Protein AF-A0A937QQU3-F1 (afdb_monomer_lite)

Radius of gyration: 32.51 Å; chains: 1; bounding box: 56×51×130 Å

Structure (mmCIF, N/CA/C/O backbone):
data_AF-A0A937QQU3-F1
#
_entry.id   AF-A0A937QQU3-F1
#
loop_
_atom_site.group_PDB
_atom_site.id
_atom_site.type_symbol
_atom_site.label_atom_id
_atom_site.label_alt_id
_atom_site.label_comp_id
_atom_site.label_asym_id
_atom_site.label_entity_id
_atom_site.label_seq_id
_atom_site.pdbx_PDB_ins_code
_atom_site.Cartn_x
_atom_site.Cartn_y
_atom_site.Cartn_z
_atom_site.occupancy
_atom_site.B_iso_or_equiv
_atom_site.auth_seq_id
_atom_site.auth_comp_id
_atom_site.auth_asym_id
_atom_site.auth_atom_id
_atom_site.pdbx_PDB_model_num
ATOM 1 N N . MET A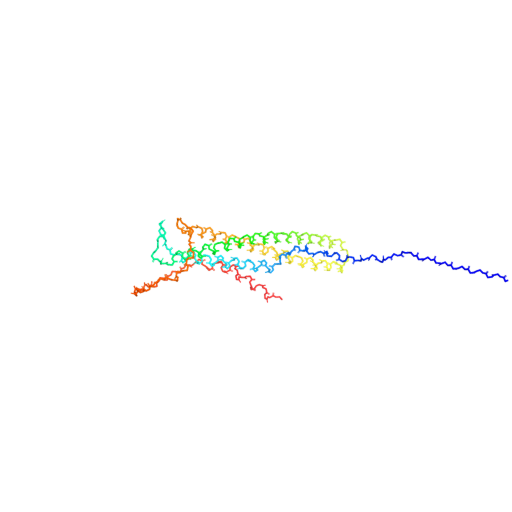 1 1 ? -13.266 41.246 -87.309 1.00 51.50 1 MET A N 1
ATOM 2 C CA . MET A 1 1 ? -14.301 41.728 -86.369 1.00 51.50 1 MET A CA 1
ATOM 3 C C . MET A 1 1 ? -15.298 40.612 -86.096 1.00 51.50 1 MET A C 1
ATOM 5 O O . MET A 1 1 ? -16.183 40.417 -86.915 1.00 51.50 1 MET A O 1
ATOM 9 N N . ARG A 1 2 ? -15.142 39.873 -84.992 1.00 44.81 2 ARG A N 1
ATOM 10 C CA . ARG A 1 2 ? -16.223 39.141 -84.309 1.00 44.81 2 ARG A CA 1
ATOM 11 C C . ARG A 1 2 ? -15.833 39.026 -82.837 1.00 44.81 2 ARG A C 1
ATOM 13 O O . ARG A 1 2 ? -14.850 38.368 -82.516 1.00 44.81 2 ARG A O 1
ATOM 20 N N . ALA A 1 3 ? -16.557 39.758 -82.000 1.00 56.41 3 ALA A N 1
ATOM 21 C CA . ALA A 1 3 ? -16.569 39.595 -80.557 1.00 56.41 3 ALA A CA 1
ATOM 22 C C . ALA A 1 3 ? -17.400 38.354 -80.221 1.00 56.41 3 ALA A C 1
ATOM 24 O O . ALA A 1 3 ? -18.398 38.115 -80.896 1.00 56.41 3 ALA A O 1
ATOM 25 N N . ASN A 1 4 ? -16.996 37.599 -79.204 1.00 57.19 4 ASN A N 1
ATOM 26 C CA . ASN A 1 4 ? -17.883 36.684 -78.498 1.00 57.19 4 ASN A CA 1
ATOM 27 C C . ASN A 1 4 ? -17.541 36.737 -77.010 1.00 57.19 4 ASN A C 1
ATOM 29 O O . ASN A 1 4 ? -16.496 36.254 -76.574 1.00 57.19 4 ASN A O 1
ATOM 33 N N . ASP A 1 5 ? -18.459 37.353 -76.274 1.00 55.03 5 ASP A N 1
ATOM 34 C CA . ASP A 1 5 ? -18.666 37.191 -74.846 1.00 55.03 5 ASP A CA 1
ATOM 35 C C . ASP A 1 5 ? -18.879 35.715 -74.489 1.00 55.03 5 ASP A C 1
ATOM 37 O O . ASP A 1 5 ? -19.728 35.035 -75.065 1.00 55.03 5 ASP A O 1
ATOM 41 N N . CYS A 1 6 ? -18.160 35.241 -73.474 1.00 63.28 6 CYS A N 1
ATOM 42 C CA . CYS A 1 6 ? -18.520 34.038 -72.732 1.00 63.28 6 CYS A CA 1
ATOM 43 C C . CYS A 1 6 ? -18.524 34.367 -71.240 1.00 63.28 6 CYS A C 1
ATOM 45 O O . CYS A 1 6 ? -17.521 34.249 -70.539 1.00 63.28 6 CYS A O 1
ATOM 47 N N . THR A 1 7 ? -19.695 34.763 -70.752 1.00 62.56 7 THR A N 1
ATOM 48 C CA . THR A 1 7 ? -20.056 34.716 -69.340 1.00 62.56 7 THR A CA 1
ATOM 49 C C . THR A 1 7 ? -20.283 33.258 -68.938 1.00 62.56 7 THR A C 1
ATOM 51 O O . THR A 1 7 ? -21.100 32.552 -69.529 1.00 62.56 7 THR A O 1
ATOM 54 N N . ARG A 1 8 ? -19.584 32.783 -67.902 1.00 57.09 8 ARG A N 1
ATOM 55 C CA . ARG A 1 8 ? -19.933 31.529 -67.222 1.00 57.09 8 ARG A CA 1
ATOM 56 C C . ARG A 1 8 ? -20.052 31.772 -65.727 1.00 57.09 8 ARG A C 1
ATOM 58 O O . ARG A 1 8 ? -19.069 31.802 -64.998 1.00 57.09 8 ARG A O 1
ATOM 65 N N . SER A 1 9 ? -21.301 31.935 -65.299 1.00 51.84 9 SER A N 1
ATOM 66 C CA . SER A 1 9 ? -21.718 31.682 -63.925 1.00 51.84 9 SER A CA 1
ATOM 67 C C . SER A 1 9 ? -21.586 30.192 -63.623 1.00 51.84 9 SER A C 1
ATOM 69 O O . SER A 1 9 ? -22.183 29.378 -64.322 1.00 51.84 9 SER A O 1
ATOM 71 N N . SER A 1 10 ? -20.893 29.864 -62.537 1.00 54.12 10 SER A N 1
ATOM 72 C CA . SER A 1 10 ? -21.157 28.659 -61.751 1.00 54.12 10 SER A CA 1
ATOM 73 C C . SER A 1 10 ? -21.101 29.035 -60.275 1.00 54.12 10 SER A C 1
ATOM 75 O O . SER A 1 10 ? -20.042 29.089 -59.660 1.00 54.12 10 SER A O 1
ATOM 77 N N . LYS A 1 11 ? -22.284 29.330 -59.730 1.00 55.56 11 LYS A N 1
ATOM 78 C CA . LYS A 1 11 ? -22.592 29.174 -58.309 1.00 55.56 11 LYS A CA 1
ATOM 79 C C . LYS A 1 11 ? -22.652 27.674 -58.015 1.00 55.56 11 LYS A C 1
ATOM 81 O O . LYS A 1 11 ? -23.385 26.972 -58.707 1.00 55.56 11 LYS A O 1
ATOM 86 N N . GLY A 1 12 ? -21.966 27.208 -56.975 1.00 55.75 12 GLY A N 1
ATOM 87 C CA . GLY A 1 12 ? -22.273 25.912 -56.368 1.00 55.75 12 GLY A CA 1
ATOM 88 C C . GLY A 1 12 ? -21.091 25.203 -55.715 1.00 55.75 12 GLY A C 1
ATOM 89 O O . GLY A 1 12 ? -20.180 24.771 -56.409 1.00 55.75 12 GLY A O 1
ATOM 90 N N . GLY A 1 13 ? -21.203 25.004 -54.398 1.00 49.16 13 GLY A N 1
ATOM 91 C CA . GLY A 1 13 ? -20.448 24.017 -53.616 1.00 49.16 13 GLY A CA 1
ATOM 92 C C . GLY A 1 13 ? -19.181 24.589 -52.987 1.00 49.16 13 GLY A C 1
ATOM 93 O O . GLY A 1 13 ? -18.397 25.237 -53.660 1.00 49.16 13 GLY A O 1
ATOM 94 N N . LEU A 1 14 ? -18.891 24.431 -51.705 1.00 55.69 14 LEU A N 1
ATOM 95 C CA . LEU A 1 14 ? -19.493 23.727 -50.574 1.00 55.69 14 LEU A CA 1
ATOM 96 C C . LEU A 1 14 ? -19.066 24.542 -49.335 1.00 55.69 14 LEU A C 1
ATOM 98 O O . LEU A 1 14 ? -17.975 25.121 -49.367 1.00 55.69 14 LEU A O 1
ATOM 102 N N . PRO A 1 15 ? -19.861 24.621 -48.255 1.00 67.06 15 PRO A N 1
ATOM 103 C CA . PRO A 1 15 ? -19.321 25.114 -46.995 1.00 67.06 15 PRO A CA 1
ATOM 104 C C . PRO A 1 15 ? -18.151 24.207 -46.566 1.00 67.06 15 PRO A C 1
ATOM 106 O O . PRO A 1 15 ? -18.220 22.991 -46.788 1.00 67.06 15 PRO A O 1
ATOM 109 N N . PRO A 1 16 ? -17.068 24.768 -45.999 1.00 64.88 16 PRO A N 1
ATOM 110 C CA . PRO A 1 16 ? -16.006 23.955 -45.422 1.00 64.88 16 PRO A CA 1
ATOM 111 C C . PRO A 1 16 ? -16.623 23.018 -44.374 1.00 64.88 16 PRO A C 1
ATOM 113 O O . PRO A 1 16 ? -17.567 23.431 -43.694 1.00 64.88 16 PRO A O 1
ATOM 116 N N . PRO A 1 17 ? -16.142 21.769 -44.240 1.00 57.47 17 PRO A N 1
ATOM 117 C CA . PRO A 1 17 ? -16.563 20.938 -43.127 1.00 57.47 17 PRO A CA 1
ATOM 118 C C . PRO A 1 17 ? -16.230 21.699 -41.844 1.00 57.47 17 PRO A C 1
ATOM 120 O O . PRO A 1 17 ? -15.067 22.023 -41.596 1.00 57.47 17 PRO A O 1
ATOM 123 N N . GLU A 1 18 ? -17.265 22.018 -41.065 1.00 49.88 18 GLU A N 1
ATOM 124 C CA . GLU A 1 18 ? -17.117 22.322 -39.650 1.00 49.88 18 GLU A CA 1
ATOM 125 C C . GLU A 1 18 ? -16.270 21.196 -39.065 1.00 49.88 18 GLU A C 1
ATOM 127 O O . GLU A 1 18 ? -16.704 20.047 -38.956 1.00 49.88 18 GLU A O 1
ATOM 132 N N . VAL A 1 19 ? -15.021 21.530 -38.754 1.00 54.31 19 VAL A N 1
ATOM 133 C CA . VAL A 1 19 ? -14.191 20.778 -37.827 1.00 54.31 19 VAL A CA 1
ATOM 134 C C . VAL A 1 19 ? -14.917 20.841 -36.496 1.00 54.31 19 VAL A C 1
ATOM 136 O O . VAL A 1 19 ? -14.723 21.737 -35.683 1.00 54.31 19 VAL A O 1
ATOM 139 N N . ASN A 1 20 ? -15.847 19.907 -36.340 1.00 48.62 20 ASN A N 1
ATOM 140 C CA . ASN A 1 20 ? -16.469 19.580 -35.084 1.00 48.62 20 ASN A CA 1
ATOM 141 C C . ASN A 1 20 ? -15.310 19.090 -34.214 1.00 48.62 20 ASN A C 1
ATOM 143 O O . ASN A 1 20 ? -14.838 17.962 -34.381 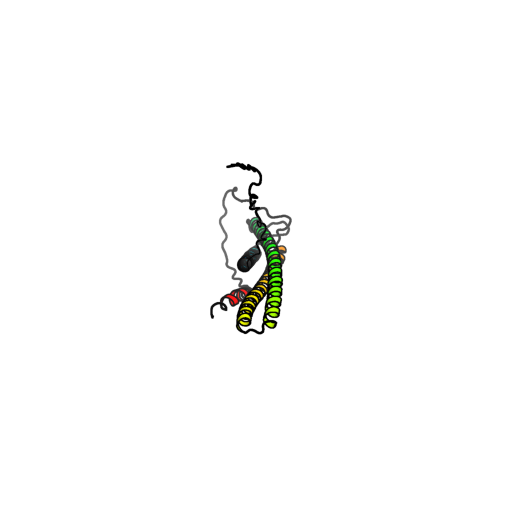1.00 48.62 20 ASN A O 1
ATOM 147 N N . GLU A 1 21 ? -14.786 19.972 -33.360 1.00 47.06 21 GLU A N 1
ATOM 148 C CA . GLU A 1 21 ? -13.906 19.634 -32.244 1.00 47.06 21 GLU A CA 1
ATOM 149 C C . GLU A 1 21 ? -14.718 18.769 -31.274 1.00 47.06 21 GLU A C 1
ATOM 151 O O . GLU A 1 21 ? -15.153 19.176 -30.199 1.00 47.06 21 GLU A O 1
ATOM 156 N N . MET A 1 22 ? -14.976 17.541 -31.715 1.00 42.44 22 MET A N 1
ATOM 157 C CA . MET A 1 22 ? -15.500 16.436 -30.945 1.00 42.44 22 MET A CA 1
ATOM 158 C C . MET A 1 22 ? -14.408 16.088 -29.943 1.00 42.44 22 MET A C 1
ATOM 160 O O . MET A 1 22 ? -13.522 15.285 -30.232 1.00 42.44 22 MET A O 1
ATOM 164 N N . THR A 1 23 ? -14.404 16.832 -28.833 1.00 47.84 23 THR A N 1
ATOM 165 C CA . THR A 1 23 ? -14.346 16.334 -27.449 1.00 47.84 23 THR A CA 1
ATOM 166 C C . THR A 1 23 ? -13.778 14.924 -27.313 1.00 47.84 23 THR A C 1
ATOM 168 O O . THR A 1 23 ? -14.395 14.008 -26.776 1.00 47.84 23 THR A O 1
ATOM 171 N N . SER A 1 24 ? -12.563 14.739 -27.810 1.00 40.12 24 SER A N 1
ATOM 172 C CA . SER A 1 24 ? -11.837 13.494 -27.688 1.00 40.12 24 SER A CA 1
ATOM 173 C C . SER A 1 24 ? -10.989 13.628 -26.440 1.00 40.12 24 SER A C 1
ATOM 175 O O . SER A 1 24 ? -10.055 14.429 -26.409 1.00 40.12 24 SER A O 1
ATOM 177 N N . SER A 1 25 ? -11.286 12.787 -25.450 1.00 39.19 25 SER A N 1
ATOM 178 C CA . SER A 1 25 ? -10.438 12.456 -24.291 1.00 39.19 25 SER A CA 1
ATOM 179 C C . SER A 1 25 ? -10.810 13.088 -22.942 1.00 39.19 25 SER A C 1
ATOM 181 O O . SER A 1 25 ? -9.934 13.518 -22.199 1.00 39.19 25 SER A O 1
ATOM 183 N N . THR A 1 26 ? -12.079 13.037 -22.533 1.00 39.16 26 THR A N 1
ATOM 184 C CA . THR A 1 26 ? -12.440 13.008 -21.093 1.00 39.16 26 THR A CA 1
ATOM 185 C C . THR A 1 26 ? -12.408 11.593 -20.500 1.00 39.16 26 THR A C 1
ATOM 187 O O . THR A 1 26 ? -12.997 11.348 -19.455 1.00 39.16 26 THR A O 1
ATOM 190 N N . ASN A 1 27 ? -11.692 10.659 -21.134 1.00 44.88 27 ASN A N 1
ATOM 191 C CA . ASN A 1 27 ? -11.446 9.319 -20.601 1.00 44.88 27 ASN A CA 1
ATOM 192 C C . ASN A 1 27 ? -9.948 8.973 -20.647 1.00 44.88 27 ASN A C 1
ATOM 194 O O . ASN A 1 27 ? -9.535 7.931 -21.143 1.00 44.88 27 ASN A O 1
ATOM 198 N N . ARG A 1 28 ? -9.104 9.910 -20.194 1.00 41.72 28 ARG A N 1
ATOM 199 C CA . ARG A 1 28 ? -7.823 9.528 -19.598 1.00 41.72 28 ARG A CA 1
ATOM 200 C C . ARG A 1 28 ? -8.181 9.052 -18.203 1.00 41.72 28 ARG A C 1
ATOM 202 O O . ARG A 1 28 ? -8.331 9.879 -17.308 1.00 41.72 28 ARG A O 1
ATOM 209 N N . GLU A 1 29 ? -8.394 7.749 -18.068 1.00 50.38 29 GLU A N 1
ATOM 210 C CA . GLU A 1 29 ? -8.283 7.051 -16.790 1.00 50.38 29 GLU A CA 1
ATOM 211 C C . GLU A 1 29 ? -7.108 7.687 -16.045 1.00 50.38 29 GLU A C 1
ATOM 213 O O . GLU A 1 29 ? -5.982 7.714 -16.554 1.00 50.38 29 GLU A O 1
ATOM 218 N N . GLN A 1 30 ? -7.396 8.367 -14.937 1.00 57.34 30 GLN A N 1
ATOM 219 C CA . GLN A 1 30 ? -6.382 9.069 -14.165 1.00 57.34 30 GLN A CA 1
ATOM 220 C C . GLN A 1 30 ? -5.464 8.002 -13.576 1.00 57.34 30 GLN A C 1
ATOM 222 O O . GLN A 1 30 ? -5.742 7.455 -12.515 1.00 57.34 30 GLN A O 1
ATOM 227 N N . GLN A 1 31 ? -4.408 7.647 -14.308 1.00 70.94 31 GLN A N 1
ATOM 228 C CA . GLN A 1 31 ? -3.384 6.738 -13.818 1.00 70.94 31 GLN A CA 1
ATOM 229 C C . GLN A 1 31 ? -2.797 7.368 -12.560 1.00 70.94 31 GLN A C 1
ATOM 231 O O . GLN A 1 31 ? -2.174 8.430 -12.640 1.00 70.94 31 GLN A O 1
ATOM 236 N N . LEU A 1 32 ? -3.036 6.727 -11.415 1.00 83.19 32 LEU A N 1
ATOM 237 C CA . LEU A 1 32 ? -2.502 7.156 -10.129 1.00 83.19 32 LEU A CA 1
ATOM 238 C C . LEU A 1 32 ? -0.990 7.326 -10.255 1.00 83.19 32 LEU A C 1
ATOM 240 O O . LEU A 1 32 ? -0.261 6.413 -10.657 1.00 83.19 32 LEU A O 1
ATOM 244 N N . THR A 1 33 ? -0.506 8.517 -9.936 1.00 91.12 33 THR A N 1
ATOM 245 C CA . THR A 1 33 ? 0.926 8.784 -9.943 1.00 91.12 33 THR A CA 1
ATOM 246 C C . THR A 1 33 ? 1.586 8.073 -8.766 1.00 91.12 33 THR A C 1
ATOM 248 O O . THR A 1 33 ? 0.989 7.893 -7.705 1.00 91.12 33 THR A O 1
ATOM 251 N N . ILE A 1 34 ? 2.870 7.729 -8.909 1.00 90.50 34 ILE A N 1
ATOM 252 C CA . ILE A 1 34 ? 3.641 7.099 -7.825 1.00 90.50 34 ILE A CA 1
ATOM 253 C C . ILE A 1 34 ? 3.558 7.919 -6.526 1.00 90.50 34 ILE A C 1
ATOM 255 O O . ILE A 1 34 ? 3.417 7.356 -5.446 1.00 90.50 34 ILE A O 1
ATOM 259 N N . LYS A 1 35 ? 3.593 9.254 -6.627 1.00 92.50 35 LYS A N 1
ATOM 260 C CA . LYS A 1 35 ? 3.504 10.148 -5.463 1.00 92.50 35 LYS A CA 1
ATOM 261 C C . LYS A 1 35 ? 2.146 10.071 -4.764 1.00 92.50 35 LYS A C 1
ATOM 263 O O . LYS A 1 35 ? 2.091 10.143 -3.540 1.00 92.50 35 LYS A O 1
ATOM 268 N N . GLU A 1 36 ? 1.062 9.949 -5.526 1.00 94.06 36 GLU A N 1
ATOM 269 C CA . GLU A 1 36 ? -0.282 9.782 -4.966 1.00 94.06 36 GLU A CA 1
ATOM 270 C C . GLU A 1 36 ? -0.403 8.434 -4.259 1.00 94.06 36 GLU A C 1
ATOM 272 O O . GLU A 1 36 ? -0.873 8.399 -3.125 1.00 94.06 36 GLU A O 1
ATOM 277 N N . ILE A 1 37 ? 0.115 7.358 -4.861 1.00 94.62 37 ILE A N 1
ATOM 278 C CA . ILE A 1 37 ? 0.152 6.028 -4.234 1.00 94.62 37 ILE A CA 1
ATOM 279 C C . ILE A 1 37 ? 0.937 6.080 -2.917 1.00 94.62 37 ILE A C 1
ATOM 281 O O . ILE A 1 37 ? 0.441 5.633 -1.887 1.00 94.62 37 ILE A O 1
ATOM 285 N N . GLU A 1 38 ? 2.126 6.689 -2.909 1.00 93.81 38 GLU A N 1
ATOM 286 C CA . GLU A 1 38 ? 2.929 6.860 -1.689 1.00 93.81 38 GLU A CA 1
ATOM 287 C C . GLU A 1 38 ? 2.172 7.652 -0.604 1.00 93.81 38 GLU A C 1
ATOM 289 O O . GLU A 1 38 ? 2.237 7.307 0.578 1.00 93.81 38 GLU A O 1
ATOM 294 N N . SER A 1 39 ? 1.411 8.681 -0.992 1.00 96.00 39 SER A N 1
ATOM 295 C CA . SER A 1 39 ? 0.570 9.445 -0.063 1.00 96.00 39 SER A CA 1
ATOM 296 C C . SER A 1 39 ? -0.597 8.620 0.487 1.00 96.00 39 SER A C 1
ATOM 298 O O . SER A 1 39 ? -0.927 8.755 1.667 1.00 96.00 39 SER A O 1
ATOM 300 N N . ILE A 1 40 ? -1.228 7.783 -0.341 1.00 95.44 40 ILE A N 1
ATOM 301 C CA . ILE A 1 40 ? -2.318 6.889 0.075 1.00 95.44 40 ILE A CA 1
ATOM 302 C C . ILE A 1 40 ? -1.785 5.850 1.063 1.00 95.44 40 ILE A C 1
ATOM 304 O O . ILE A 1 40 ? -2.374 5.672 2.127 1.00 95.44 40 ILE A O 1
ATOM 308 N N . VAL A 1 41 ? -0.633 5.240 0.767 1.00 96.31 41 VAL A N 1
ATOM 309 C CA . VAL A 1 41 ? 0.052 4.296 1.664 1.00 96.31 41 VAL A CA 1
ATOM 310 C C . VAL A 1 41 ? 0.332 4.933 3.021 1.00 96.31 41 VAL A C 1
ATOM 312 O O . VAL A 1 41 ? -0.049 4.376 4.049 1.00 96.31 41 VAL A O 1
ATOM 315 N N . ALA A 1 42 ? 0.935 6.124 3.043 1.00 95.62 42 ALA A N 1
ATOM 316 C CA . ALA A 1 42 ? 1.224 6.827 4.292 1.00 95.62 42 ALA A CA 1
ATOM 317 C C . ALA A 1 42 ? -0.054 7.137 5.095 1.00 95.62 42 ALA A C 1
ATOM 319 O O . ALA A 1 42 ? -0.083 6.953 6.313 1.00 95.62 42 ALA A O 1
ATOM 320 N N . GLY A 1 43 ? -1.124 7.563 4.416 1.00 96.31 43 GLY A N 1
ATOM 321 C CA . GLY A 1 43 ? -2.422 7.812 5.042 1.00 96.31 43 GLY A CA 1
ATOM 322 C C . GLY A 1 43 ? -3.053 6.547 5.628 1.00 96.31 43 GLY A C 1
ATOM 323 O O . GLY A 1 43 ? -3.529 6.572 6.760 1.00 96.31 43 GLY A O 1
ATOM 324 N N . ALA A 1 44 ? -3.014 5.433 4.896 1.00 96.75 44 ALA A N 1
ATOM 325 C CA . ALA A 1 44 ? -3.547 4.150 5.345 1.00 96.75 44 ALA A CA 1
ATOM 326 C C . ALA A 1 44 ? -2.797 3.608 6.571 1.00 96.75 44 ALA A C 1
ATOM 328 O O . ALA A 1 44 ? -3.431 3.174 7.533 1.00 96.75 44 ALA A O 1
ATOM 329 N N . VAL A 1 45 ? -1.462 3.691 6.572 1.00 96.62 45 VAL A N 1
ATOM 330 C CA . VAL A 1 45 ? -0.629 3.291 7.718 1.00 96.62 45 VAL A CA 1
ATOM 331 C C . VAL A 1 45 ? -0.925 4.166 8.937 1.00 96.62 45 VAL A C 1
ATOM 333 O O . VAL A 1 45 ? -1.106 3.637 10.032 1.00 96.62 45 VAL A O 1
ATOM 336 N N . SER A 1 46 ? -1.043 5.485 8.756 1.00 97.31 46 SER A N 1
ATOM 337 C CA . SER A 1 46 ? -1.405 6.405 9.842 1.00 97.31 46 SER A CA 1
ATOM 338 C C . SER A 1 46 ? -2.788 6.095 10.424 1.00 97.31 46 SER A C 1
ATOM 340 O O . SER A 1 46 ? -2.945 6.054 11.643 1.00 97.31 46 SER A O 1
ATOM 342 N N . ASP A 1 47 ? -3.789 5.858 9.571 1.00 97.00 47 ASP A N 1
ATOM 343 C CA . ASP A 1 47 ? -5.151 5.517 9.999 1.00 97.00 47 ASP A CA 1
ATOM 344 C C . ASP A 1 47 ? -5.172 4.170 10.759 1.00 97.00 47 ASP A C 1
ATOM 346 O O . ASP A 1 47 ? -5.874 4.027 11.763 1.00 97.00 47 ASP A O 1
ATOM 350 N N . ALA A 1 48 ? -4.378 3.185 10.324 1.00 96.31 48 ALA A N 1
ATOM 351 C CA . ALA A 1 48 ? -4.243 1.901 11.011 1.00 96.31 48 ALA A CA 1
ATOM 352 C C . ALA A 1 48 ? -3.534 2.034 12.370 1.00 96.31 48 ALA A C 1
ATOM 354 O O . ALA A 1 48 ? -3.986 1.448 13.352 1.00 96.31 48 ALA A O 1
ATOM 355 N N . GLN A 1 49 ? -2.486 2.852 12.475 1.00 96.56 49 GLN A N 1
ATOM 356 C CA . GLN A 1 49 ? -1.842 3.145 13.760 1.00 96.56 49 GLN A CA 1
ATOM 357 C C . GLN A 1 49 ? -2.815 3.813 14.743 1.00 96.56 49 GLN A C 1
ATOM 359 O O . GLN A 1 49 ? -2.855 3.437 15.915 1.00 96.56 49 GLN A O 1
ATOM 364 N N . GLU A 1 50 ? -3.651 4.748 14.276 1.00 96.25 50 GLU A N 1
ATOM 365 C CA . GLU A 1 50 ? -4.701 5.356 15.104 1.00 96.25 50 GLU A CA 1
ATOM 366 C C . GLU A 1 50 ? -5.708 4.300 15.596 1.00 96.25 50 GLU A C 1
ATOM 368 O O . GLU A 1 50 ? -6.062 4.267 16.779 1.00 96.25 50 GLU A O 1
ATOM 373 N N . LEU A 1 51 ? -6.130 3.378 14.722 1.00 96.19 51 LEU A N 1
ATOM 374 C CA . LEU A 1 51 ? -7.008 2.270 15.104 1.00 96.19 51 LEU A CA 1
ATOM 375 C C . LEU A 1 51 ? -6.349 1.347 16.139 1.00 96.19 51 LEU A C 1
ATOM 377 O O . LEU A 1 51 ? -6.993 0.970 17.122 1.00 96.19 51 LEU A O 1
ATOM 381 N N . GLN A 1 52 ? -5.075 1.009 15.965 1.00 95.25 52 GLN A N 1
ATOM 382 C CA . GLN A 1 52 ? -4.329 0.173 16.903 1.00 95.25 52 GLN A CA 1
ATOM 383 C C . GLN A 1 52 ? -4.220 0.836 18.285 1.00 95.25 52 GLN A C 1
ATOM 385 O O . GLN A 1 52 ? -4.529 0.209 19.300 1.00 95.25 52 GLN A O 1
ATOM 390 N N . GLN A 1 53 ? -3.880 2.127 18.330 1.00 94.94 53 GLN A N 1
ATOM 391 C CA . GLN A 1 53 ? -3.825 2.905 19.571 1.00 94.94 53 GLN A CA 1
ATOM 392 C C . GLN A 1 53 ? -5.196 2.997 20.245 1.00 94.94 53 GLN A C 1
ATOM 394 O O . GLN A 1 53 ? -5.311 2.767 21.450 1.00 94.94 53 GLN A O 1
ATOM 399 N N . SER A 1 54 ? -6.254 3.271 19.472 1.00 93.50 54 SER A N 1
ATOM 400 C CA . SER A 1 54 ? -7.621 3.312 20.005 1.00 93.50 54 SER A CA 1
ATOM 401 C C . SER A 1 54 ? -8.056 1.954 20.561 1.00 93.50 54 SER A C 1
ATOM 403 O O . SER A 1 54 ? -8.686 1.893 21.608 1.00 93.50 54 SER A O 1
ATOM 405 N N . SER A 1 55 ? -7.637 0.852 19.932 1.00 92.12 55 SER A N 1
ATOM 406 C CA . SER A 1 55 ? -7.891 -0.508 20.416 1.00 92.12 55 SER A CA 1
ATOM 407 C C . SER A 1 55 ? -7.213 -0.777 21.762 1.00 92.12 55 SER A C 1
ATOM 409 O O . SER A 1 55 ? -7.723 -1.563 22.563 1.00 92.12 55 SER A O 1
ATOM 411 N N . GLY A 1 56 ? -6.047 -0.177 22.011 1.00 90.81 56 GLY A N 1
ATOM 412 C CA . GLY A 1 56 ? -5.311 -0.287 23.273 1.00 90.81 56 GLY A CA 1
ATOM 413 C C . GLY A 1 56 ? -5.940 0.493 24.429 1.00 90.81 56 GLY A C 1
ATOM 414 O O . GLY A 1 56 ? -5.745 0.116 25.579 1.00 90.81 56 GLY A O 1
ATOM 415 N N . SER A 1 57 ? -6.717 1.540 24.136 1.00 90.75 57 SER A N 1
ATOM 416 C CA . SER A 1 57 ? -7.351 2.408 25.138 1.00 90.75 57 SER A CA 1
ATOM 417 C C . SER A 1 57 ? -8.820 2.077 25.426 1.00 90.75 57 SER A C 1
ATOM 419 O O . SER A 1 57 ? -9.448 2.749 26.246 1.00 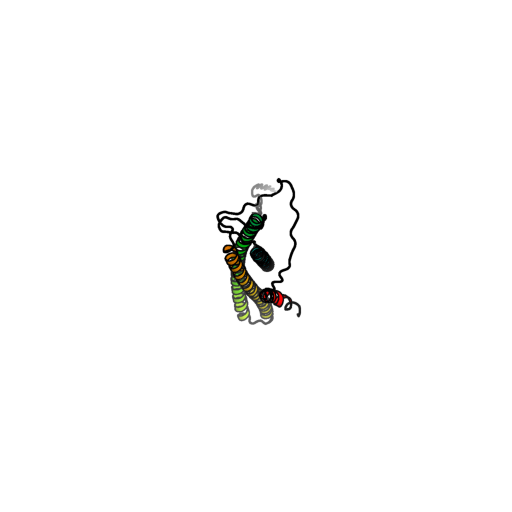90.75 57 SER A O 1
ATOM 421 N N . LEU A 1 58 ? -9.379 1.045 24.782 1.00 91.88 58 LEU A N 1
ATOM 422 C CA . LEU A 1 58 ? -10.748 0.606 25.042 1.00 91.88 58 LEU A CA 1
ATOM 423 C C . LEU A 1 58 ? -10.887 0.041 26.467 1.00 91.88 58 LEU A C 1
ATOM 425 O O . LEU A 1 58 ? -10.111 -0.838 26.850 1.00 91.88 58 LEU A O 1
ATOM 429 N N . PRO A 1 59 ? -11.889 0.491 27.246 1.00 90.50 59 PRO A N 1
ATOM 430 C CA . PRO A 1 59 ? -12.172 -0.086 28.552 1.00 90.50 59 PRO A CA 1
ATOM 431 C C . PRO A 1 59 ? -12.727 -1.508 28.410 1.00 90.50 59 PRO A C 1
ATOM 433 O O . PRO A 1 59 ? -13.356 -1.859 27.405 1.00 90.50 59 PRO A O 1
ATOM 436 N N . ASN A 1 60 ? -12.527 -2.318 29.449 1.00 89.31 60 ASN A N 1
ATOM 437 C CA . ASN A 1 60 ? -13.143 -3.637 29.537 1.00 89.31 60 ASN A CA 1
ATOM 438 C C . ASN A 1 60 ? -14.658 -3.490 29.711 1.00 89.31 60 ASN A C 1
ATOM 440 O O . ASN A 1 60 ? -15.120 -2.711 30.544 1.00 89.31 60 ASN A O 1
ATOM 444 N N . VAL A 1 61 ? -15.413 -4.254 28.928 1.00 89.00 61 VAL A N 1
ATOM 445 C CA . VAL A 1 61 ? -16.877 -4.300 28.965 1.00 89.00 61 VAL A CA 1
ATOM 446 C C . VAL A 1 61 ? -17.286 -5.751 29.197 1.00 89.00 61 VAL A C 1
ATOM 448 O O . VAL A 1 61 ? -16.719 -6.657 28.582 1.00 89.00 61 VAL A O 1
ATOM 451 N N . ASP A 1 62 ? -18.230 -5.980 30.105 1.00 87.31 62 ASP A N 1
ATOM 452 C CA . ASP A 1 62 ? -18.777 -7.315 30.356 1.00 87.31 62 ASP A CA 1
ATOM 453 C C . ASP A 1 62 ? -19.683 -7.788 29.202 1.00 87.31 62 ASP A C 1
ATOM 455 O O . ASP A 1 62 ? -20.001 -7.032 28.288 1.00 87.31 62 ASP A O 1
ATOM 459 N N . GLN A 1 63 ? -20.136 -9.045 29.228 1.00 84.94 63 GLN A N 1
ATOM 460 C CA . GLN A 1 63 ? -21.013 -9.586 28.174 1.00 84.94 63 GLN A CA 1
ATOM 461 C C . GLN A 1 63 ? -22.377 -8.879 28.076 1.00 84.94 63 GLN A C 1
ATOM 463 O O . GLN A 1 63 ? -23.056 -9.000 27.056 1.00 84.94 63 GLN A O 1
ATOM 468 N N . GLU A 1 64 ? -22.775 -8.147 29.114 1.00 81.56 64 GLU A N 1
ATOM 469 C CA . GLU A 1 64 ? -24.033 -7.404 29.184 1.00 81.56 64 GLU A CA 1
ATOM 470 C C . GLU A 1 64 ? -23.897 -5.979 28.615 1.00 81.56 64 GLU A C 1
ATOM 472 O O . GLU A 1 64 ? -24.901 -5.301 28.378 1.00 81.56 64 GLU A O 1
ATOM 477 N N . GLY A 1 65 ? -22.671 -5.539 28.316 1.00 81.19 65 GLY A N 1
ATOM 478 C CA . GLY A 1 65 ? -22.389 -4.200 27.809 1.00 81.19 65 GLY A CA 1
ATOM 479 C C . GLY A 1 65 ? -22.167 -3.161 28.911 1.00 81.19 65 GLY A C 1
ATOM 480 O O . GLY A 1 65 ? -22.170 -1.965 28.615 1.00 81.19 65 GLY A O 1
ATOM 481 N N . ASN A 1 66 ? -21.995 -3.577 30.165 1.00 83.50 66 ASN A N 1
ATOM 482 C CA . ASN A 1 66 ? -21.681 -2.691 31.276 1.00 83.50 66 ASN A CA 1
ATOM 483 C C . ASN A 1 66 ? -20.166 -2.502 31.399 1.00 83.50 66 ASN A C 1
ATOM 485 O O . ASN A 1 66 ? -19.361 -3.416 31.210 1.00 83.50 66 ASN A O 1
ATOM 489 N N . SER A 1 67 ? -19.778 -1.281 31.741 1.00 86.44 67 SER A N 1
ATOM 490 C CA . SER A 1 67 ? -18.399 -0.903 32.024 1.00 86.44 67 SER A CA 1
ATOM 491 C C . SER A 1 67 ? -18.401 0.135 33.139 1.00 86.44 67 SER A C 1
ATOM 493 O O . SER A 1 67 ? -19.298 0.976 33.205 1.00 86.44 67 SER A O 1
ATOM 495 N N . GLU A 1 68 ? -17.373 0.111 33.985 1.00 86.88 68 GLU A N 1
ATOM 496 C CA . GLU A 1 68 ? -17.153 1.130 35.022 1.00 86.88 68 GLU A CA 1
ATOM 497 C C . GLU A 1 68 ? -16.914 2.521 34.415 1.00 86.88 68 GLU A C 1
ATOM 499 O O . GLU A 1 68 ? -17.199 3.547 35.030 1.00 86.88 68 GLU A O 1
ATOM 504 N N . CYS A 1 69 ? -16.417 2.565 33.176 1.00 86.94 69 CYS A N 1
ATOM 505 C CA . CYS A 1 69 ? -16.254 3.797 32.425 1.00 86.94 69 CYS A CA 1
ATOM 506 C C . CYS A 1 69 ? -17.597 4.240 31.807 1.00 86.94 69 CYS A C 1
ATOM 508 O O . CYS A 1 69 ? -18.122 3.523 30.945 1.00 86.94 69 CYS A O 1
ATOM 510 N N . PRO A 1 70 ? -18.114 5.442 32.141 1.00 85.38 70 PRO A N 1
ATOM 511 C CA . PRO A 1 70 ? -19.376 5.956 31.597 1.00 85.38 70 PRO A CA 1
ATOM 512 C C . PRO A 1 70 ? -19.298 6.291 30.099 1.00 85.38 70 PRO A C 1
ATOM 514 O O . PRO A 1 70 ? -20.325 6.377 29.432 1.00 85.38 70 PRO A O 1
ATOM 517 N N . PHE A 1 71 ? -18.086 6.451 29.559 1.00 88.75 71 PHE A N 1
ATOM 518 C CA . PHE A 1 71 ? -17.839 6.791 28.154 1.00 88.75 71 PHE A CA 1
ATOM 519 C C . PHE A 1 71 ? -17.514 5.573 27.280 1.00 88.75 71 PHE A C 1
ATOM 521 O O . PHE A 1 71 ? -17.186 5.739 26.106 1.00 88.75 71 PHE A O 1
ATOM 528 N N . ALA A 1 72 ? -17.592 4.349 27.816 1.00 89.62 72 ALA A N 1
ATOM 529 C CA . ALA A 1 72 ? -17.211 3.144 27.080 1.00 89.62 72 ALA A CA 1
ATOM 530 C C . ALA A 1 72 ? -17.956 3.018 25.745 1.00 89.62 72 ALA A C 1
ATOM 532 O O . ALA A 1 72 ? -17.322 2.858 24.708 1.00 89.62 72 ALA A O 1
ATOM 533 N N . GLU A 1 73 ? -19.281 3.179 25.734 1.00 88.12 73 GLU A N 1
ATOM 534 C CA . GLU A 1 73 ? -20.067 3.057 24.498 1.00 88.12 73 GLU A CA 1
ATOM 535 C C . GLU A 1 73 ? -19.612 4.056 23.412 1.00 88.12 73 GLU A C 1
ATOM 537 O O . GLU A 1 73 ? -19.495 3.679 22.248 1.00 88.12 73 GLU A O 1
ATOM 542 N N . GLN A 1 74 ? -19.258 5.292 23.784 1.00 89.25 74 GLN A N 1
ATOM 543 C CA . GLN A 1 74 ? -18.734 6.298 22.847 1.00 89.25 74 GLN A CA 1
ATOM 544 C C . GLN A 1 74 ? -17.347 5.923 22.306 1.00 89.25 74 GLN A C 1
ATOM 546 O O . GLN A 1 74 ? -17.088 6.064 21.111 1.00 89.25 74 GLN A O 1
ATOM 551 N N . LEU A 1 75 ? -16.456 5.402 23.155 1.00 91.50 75 LEU A N 1
ATOM 552 C CA . LEU A 1 75 ? -15.127 4.955 22.726 1.00 91.50 75 LEU A CA 1
ATOM 553 C C . LEU A 1 75 ? -15.215 3.783 21.741 1.00 91.50 75 LEU A C 1
ATOM 555 O O . LEU A 1 75 ? -14.535 3.795 20.715 1.00 91.50 75 LEU A O 1
ATOM 559 N N . TYR A 1 76 ? -16.097 2.814 22.003 1.00 92.56 76 TYR A N 1
ATOM 560 C CA . TYR A 1 76 ? -16.350 1.708 21.077 1.00 92.56 76 TYR A CA 1
ATOM 561 C C . TYR A 1 76 ? -17.039 2.175 19.782 1.00 92.56 76 TYR A C 1
ATOM 563 O O . TYR A 1 76 ? -16.751 1.631 18.718 1.00 92.56 76 TYR A O 1
ATOM 571 N N . ALA A 1 77 ? -17.909 3.193 19.832 1.00 91.31 77 ALA A N 1
ATOM 572 C CA . ALA A 1 77 ? -18.496 3.789 18.627 1.00 91.31 77 ALA A CA 1
ATOM 573 C C . ALA A 1 77 ? -17.413 4.411 17.732 1.00 91.31 77 ALA A C 1
ATOM 575 O O . ALA A 1 77 ? -17.320 4.075 16.550 1.00 91.31 77 ALA A O 1
ATOM 576 N N . LYS A 1 78 ? -16.539 5.243 18.312 1.00 92.50 78 LYS A N 1
ATOM 577 C CA . LYS A 1 78 ? -15.413 5.862 17.599 1.00 92.50 78 LYS A CA 1
ATOM 578 C C . LYS A 1 78 ? -14.446 4.814 17.038 1.00 92.50 78 LYS A C 1
ATOM 580 O O . LYS A 1 78 ? -13.982 4.945 15.907 1.00 92.50 78 LYS A O 1
ATOM 585 N N . HIS A 1 79 ? -14.155 3.764 17.805 1.00 93.31 79 HIS A N 1
ATOM 586 C CA . HIS A 1 79 ? -13.325 2.643 17.354 1.00 93.31 79 HIS A CA 1
ATOM 587 C C . HIS A 1 79 ? -13.926 1.940 16.131 1.00 93.31 79 HIS A C 1
ATOM 589 O O . HIS A 1 79 ? -13.226 1.695 15.150 1.00 93.31 79 HIS A O 1
ATOM 595 N N . GLU A 1 80 ? -15.236 1.695 16.134 1.00 93.62 80 GLU A N 1
ATOM 596 C CA . GLU A 1 80 ? -15.931 1.082 15.003 1.00 93.62 80 GLU A CA 1
ATOM 597 C C . GLU A 1 80 ? -15.933 1.987 13.756 1.00 93.62 80 GLU A C 1
ATOM 599 O O . GLU A 1 80 ? -15.806 1.495 12.631 1.00 93.62 80 GLU A O 1
ATOM 604 N N . GLU A 1 81 ? -16.034 3.307 13.925 1.00 93.94 81 GLU A N 1
ATOM 605 C CA . GLU A 1 81 ? -15.888 4.271 12.827 1.00 93.94 81 GLU A CA 1
ATOM 606 C C . GLU A 1 81 ? -14.474 4.280 12.241 1.00 93.94 81 GLU A C 1
ATOM 608 O O . GLU A 1 81 ? -14.318 4.214 11.016 1.00 93.94 81 GLU A O 1
ATOM 613 N N . LEU A 1 82 ? -13.446 4.299 13.097 1.00 94.62 82 LEU A N 1
ATOM 614 C CA . LEU A 1 82 ? -12.050 4.176 12.674 1.00 94.62 82 LEU A CA 1
ATOM 615 C C . LEU A 1 82 ? -11.823 2.857 11.938 1.00 94.62 82 LEU A C 1
ATOM 617 O O . LEU A 1 82 ? -11.223 2.850 10.867 1.00 94.62 82 LEU A O 1
ATOM 621 N N . ARG A 1 83 ? -12.390 1.753 12.427 1.00 95.06 83 ARG A N 1
ATOM 622 C CA . ARG A 1 83 ? -12.311 0.454 11.758 1.00 95.06 83 ARG A CA 1
ATOM 623 C C . ARG A 1 83 ? -12.908 0.487 10.354 1.00 95.06 83 ARG A C 1
ATOM 625 O O . ARG A 1 83 ? -12.277 0.014 9.414 1.00 95.06 83 ARG A O 1
ATOM 632 N N . LYS A 1 84 ? -14.082 1.102 10.176 1.00 95.19 84 LYS A N 1
ATOM 633 C CA . LYS A 1 84 ? -14.689 1.298 8.845 1.00 95.19 84 LYS A CA 1
ATOM 634 C C . LYS A 1 84 ? -13.839 2.198 7.949 1.00 95.19 84 LYS A C 1
ATOM 636 O O . LYS A 1 84 ? -13.757 1.964 6.745 1.00 95.19 84 LYS A O 1
ATOM 641 N N . LYS A 1 85 ? -13.216 3.241 8.507 1.00 96.25 85 LYS A N 1
ATOM 642 C CA . LYS A 1 85 ? -12.287 4.115 7.776 1.00 96.25 85 LYS A CA 1
ATOM 643 C C . LYS A 1 85 ? -11.078 3.321 7.277 1.00 96.25 85 LYS A 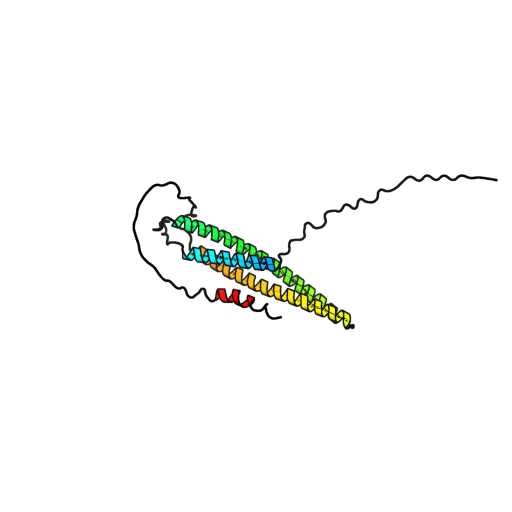C 1
ATOM 645 O O . LYS A 1 85 ? -10.809 3.354 6.082 1.00 96.25 85 LYS A O 1
ATOM 650 N N . VAL A 1 86 ? -10.430 2.554 8.150 1.00 96.06 86 VAL A N 1
ATOM 651 C CA . VAL A 1 86 ? -9.279 1.704 7.811 1.00 96.06 86 VAL A CA 1
ATOM 652 C C . VAL A 1 86 ? -9.663 0.615 6.805 1.00 96.06 86 VAL A C 1
ATOM 654 O O . VAL A 1 86 ? -8.918 0.357 5.868 1.00 96.06 86 VAL A O 1
ATOM 657 N N . GLN A 1 87 ? -10.864 0.043 6.907 1.00 96.62 87 GLN A N 1
ATOM 658 C CA . GLN A 1 87 ? -11.349 -0.926 5.922 1.00 96.62 87 GLN A CA 1
ATOM 659 C C . GLN A 1 87 ? -11.521 -0.315 4.520 1.00 96.62 87 GLN A C 1
ATOM 661 O O . GLN A 1 87 ? -11.229 -0.976 3.527 1.00 96.62 87 GLN A O 1
ATOM 666 N N . ARG A 1 88 ? -11.945 0.953 4.420 1.00 96.88 88 ARG A N 1
ATOM 667 C CA . ARG A 1 88 ? -11.952 1.678 3.136 1.00 96.88 88 ARG A CA 1
ATOM 668 C C . ARG A 1 88 ? -10.535 1.915 2.615 1.00 96.88 88 ARG A C 1
ATOM 670 O O . ARG A 1 88 ? -10.291 1.682 1.439 1.00 96.88 88 ARG A O 1
ATOM 677 N N . ARG A 1 89 ? -9.598 2.292 3.493 1.00 95.88 89 ARG A N 1
ATOM 678 C CA . ARG A 1 89 ? -8.177 2.435 3.131 1.00 95.88 89 ARG A CA 1
ATOM 679 C C . ARG A 1 89 ? -7.579 1.138 2.596 1.00 95.88 89 ARG A C 1
ATOM 681 O O . ARG A 1 89 ? -6.825 1.184 1.636 1.00 95.88 89 ARG A O 1
ATOM 688 N N . LEU A 1 90 ? -7.938 -0.011 3.167 1.00 97.00 90 LEU A N 1
ATOM 689 C CA . LEU A 1 90 ? -7.487 -1.309 2.664 1.00 97.00 90 LEU A CA 1
ATOM 690 C C . LEU A 1 90 ? -7.954 -1.554 1.220 1.00 97.00 90 LEU A C 1
ATOM 692 O O . LEU A 1 90 ? -7.168 -2.004 0.391 1.00 97.00 90 LEU A O 1
ATOM 696 N N . ALA A 1 91 ? -9.205 -1.214 0.898 1.00 96.75 91 ALA A N 1
ATOM 697 C CA . ALA A 1 91 ? -9.704 -1.302 -0.474 1.00 96.75 91 ALA A CA 1
ATOM 698 C C . ALA A 1 91 ? -8.936 -0.361 -1.423 1.00 96.75 91 ALA A C 1
ATOM 700 O O . ALA A 1 91 ? -8.491 -0.801 -2.480 1.00 96.75 91 ALA A O 1
ATOM 701 N N . GLU A 1 92 ? -8.692 0.888 -1.009 1.00 95.56 92 GLU A N 1
ATOM 702 C CA . GLU A 1 92 ? -7.877 1.851 -1.770 1.00 95.56 92 GLU A CA 1
ATOM 703 C C . GLU A 1 92 ? -6.444 1.335 -2.015 1.00 95.56 92 GLU A C 1
ATOM 705 O O . GLU A 1 92 ? -5.892 1.527 -3.098 1.00 95.56 92 GLU A O 1
ATOM 710 N N . LEU A 1 93 ? -5.833 0.643 -1.045 1.00 96.06 93 LEU A N 1
ATOM 711 C CA . LEU A 1 93 ? -4.510 0.032 -1.217 1.00 96.06 93 LEU A CA 1
ATOM 712 C C . LEU A 1 93 ? -4.515 -1.086 -2.268 1.00 96.06 93 LEU A C 1
ATOM 714 O O . LEU A 1 93 ? -3.565 -1.190 -3.042 1.00 96.06 93 LEU A O 1
ATOM 718 N N . HIS A 1 94 ? -5.572 -1.898 -2.335 1.00 97.12 94 HIS A N 1
ATOM 719 C CA . HIS A 1 94 ? -5.706 -2.913 -3.383 1.00 97.12 94 HIS A CA 1
ATOM 720 C C . HIS A 1 94 ? -5.873 -2.294 -4.777 1.00 97.12 94 HIS A C 1
ATOM 722 O O . HIS A 1 94 ? -5.289 -2.797 -5.737 1.00 97.12 94 HIS A O 1
ATOM 728 N N . GLU A 1 95 ? -6.606 -1.185 -4.894 1.00 95.44 95 GLU A N 1
ATOM 729 C CA . GLU A 1 95 ? -6.696 -0.420 -6.146 1.00 95.44 95 GLU A CA 1
ATOM 730 C C . GLU A 1 95 ? -5.329 0.156 -6.547 1.00 95.44 95 GLU A C 1
ATOM 732 O O . GLU A 1 95 ? -4.922 0.054 -7.706 1.00 95.44 95 GLU A O 1
ATOM 737 N N . CYS A 1 96 ? -4.568 0.683 -5.581 1.00 94.38 96 CYS A N 1
ATOM 738 C CA . CYS A 1 96 ? -3.198 1.142 -5.812 1.00 94.38 96 CYS A CA 1
ATOM 739 C C . CYS A 1 96 ? -2.271 0.007 -6.271 1.00 94.38 96 CYS A C 1
ATOM 741 O O . CYS A 1 96 ? -1.417 0.230 -7.131 1.00 94.38 96 CYS A O 1
ATOM 743 N N . LEU A 1 97 ? -2.429 -1.199 -5.714 1.00 95.25 97 LEU A N 1
ATOM 744 C CA . LEU A 1 97 ? -1.643 -2.372 -6.097 1.00 95.25 97 LEU A CA 1
ATOM 745 C C . LEU A 1 97 ? -1.920 -2.781 -7.553 1.00 95.25 97 LEU A C 1
ATOM 747 O O . LEU A 1 97 ? -0.992 -3.014 -8.321 1.00 95.25 97 LEU A O 1
ATOM 751 N N . ALA A 1 98 ? -3.189 -2.787 -7.964 1.00 95.06 98 ALA A N 1
ATOM 752 C CA . ALA A 1 98 ? -3.540 -3.040 -9.359 1.00 95.06 98 ALA A CA 1
ATOM 753 C C . ALA A 1 98 ? -2.931 -1.977 -10.294 1.00 95.06 98 ALA A C 1
ATOM 755 O O . ALA A 1 98 ? -2.305 -2.313 -11.299 1.00 95.06 98 ALA A O 1
ATOM 756 N N . ALA A 1 99 ? -3.030 -0.696 -9.921 1.00 93.50 99 ALA A N 1
ATOM 757 C CA . ALA A 1 99 ? -2.480 0.400 -10.714 1.00 93.50 99 ALA A CA 1
ATOM 758 C C . ALA A 1 99 ? -0.945 0.331 -10.854 1.00 93.50 99 ALA A C 1
ATOM 760 O O . ALA A 1 99 ? -0.406 0.637 -11.922 1.00 93.50 99 ALA A O 1
ATOM 761 N N . ILE A 1 100 ? -0.219 -0.073 -9.802 1.00 95.19 100 ILE A N 1
ATOM 762 C CA . ILE A 1 100 ? 1.245 -0.198 -9.874 1.00 95.19 100 ILE A CA 1
ATOM 763 C C . ILE A 1 100 ? 1.674 -1.416 -10.702 1.00 95.19 100 ILE A C 1
ATOM 765 O O . ILE A 1 100 ? 2.638 -1.311 -11.460 1.00 95.19 100 ILE A O 1
ATOM 769 N N . ASP A 1 101 ? 0.944 -2.533 -10.634 1.00 95.19 101 ASP A N 1
ATOM 770 C CA . ASP A 1 101 ? 1.212 -3.728 -11.447 1.00 95.19 101 ASP A CA 1
ATOM 771 C C . ASP A 1 101 ? 1.029 -3.451 -12.952 1.00 95.19 101 ASP A C 1
ATOM 773 O O . ASP A 1 101 ? 1.831 -3.897 -13.785 1.00 95.19 101 ASP A O 1
ATOM 777 N N . GLU A 1 102 ? 0.032 -2.641 -13.320 1.00 93.88 102 GLU A N 1
ATOM 778 C CA . GLU A 1 102 ? -0.141 -2.160 -14.695 1.00 93.88 102 GLU A CA 1
ATOM 779 C C . GLU A 1 102 ? 1.046 -1.300 -15.156 1.00 93.88 102 GLU A C 1
ATOM 781 O O . GLU A 1 102 ? 1.566 -1.492 -16.261 1.00 93.88 102 GLU A O 1
ATOM 786 N N . GLN A 1 103 ? 1.528 -0.385 -14.306 1.00 92.56 103 GLN A N 1
ATOM 787 C CA . GLN A 1 103 ? 2.703 0.438 -14.613 1.00 92.56 103 GLN A CA 1
ATOM 788 C C . GLN A 1 103 ? 3.973 -0.404 -14.763 1.00 92.56 103 GLN A C 1
ATOM 790 O O . GLN A 1 103 ? 4.741 -0.186 -15.700 1.00 92.56 103 GLN A O 1
ATOM 795 N N . ILE A 1 104 ? 4.182 -1.394 -13.892 1.00 94.44 104 ILE A N 1
ATOM 796 C CA . ILE A 1 104 ? 5.306 -2.339 -13.973 1.00 94.44 104 ILE A CA 1
ATOM 797 C C . ILE A 1 104 ? 5.267 -3.087 -15.303 1.00 94.44 104 ILE A C 1
ATOM 799 O O . ILE A 1 104 ? 6.280 -3.155 -16.001 1.00 94.44 104 ILE A O 1
ATOM 803 N N . THR A 1 105 ? 4.097 -3.595 -15.689 1.00 95.00 105 THR A N 1
ATOM 804 C CA . THR A 1 105 ? 3.916 -4.313 -16.956 1.00 95.00 105 THR A CA 1
ATOM 805 C C . THR A 1 105 ? 4.234 -3.414 -18.150 1.00 95.00 105 THR A C 1
ATOM 807 O O . THR A 1 105 ? 4.975 -3.814 -19.051 1.00 95.00 105 THR A O 1
ATOM 810 N N . LYS A 1 106 ? 3.731 -2.174 -18.137 1.00 93.31 106 LYS A N 1
ATOM 811 C CA . LYS A 1 106 ? 3.988 -1.180 -19.182 1.00 93.31 106 LYS A CA 1
ATOM 812 C C . LYS A 1 106 ? 5.476 -0.849 -19.302 1.00 93.31 106 LYS A C 1
ATOM 814 O O . LYS A 1 106 ? 6.043 -0.995 -20.381 1.00 93.31 106 LYS A O 1
ATOM 819 N N . TYR A 1 107 ? 6.128 -0.465 -18.204 1.00 92.62 107 TYR A N 1
ATOM 820 C CA . TYR A 1 107 ? 7.550 -0.116 -18.225 1.00 92.62 107 TYR A CA 1
ATOM 821 C C . TYR A 1 107 ? 8.442 -1.313 -18.567 1.00 92.62 107 TYR A C 1
ATOM 823 O O . TYR A 1 107 ? 9.437 -1.148 -19.268 1.00 92.62 107 TYR A O 1
ATOM 831 N N . GLY A 1 108 ? 8.075 -2.523 -18.133 1.00 93.31 108 GLY A N 1
ATOM 832 C CA . GLY A 1 108 ? 8.769 -3.751 -18.517 1.00 93.31 108 GLY A CA 1
ATOM 833 C C . GLY A 1 108 ? 8.689 -4.017 -20.024 1.00 93.31 108 GLY A C 1
ATOM 834 O O . GLY A 1 108 ? 9.697 -4.362 -20.645 1.00 93.31 108 GLY A O 1
ATOM 835 N N . HIS A 1 109 ? 7.519 -3.801 -20.631 1.00 95.19 109 HIS A N 1
ATOM 836 C CA . HIS A 1 109 ? 7.349 -3.897 -22.081 1.00 95.19 109 HIS A CA 1
ATOM 837 C C . HIS A 1 109 ? 8.166 -2.834 -22.828 1.00 95.19 109 HIS A C 1
ATOM 839 O O . HIS A 1 109 ? 8.916 -3.171 -23.746 1.00 95.19 109 HIS A O 1
ATOM 845 N N . ASP A 1 110 ? 8.070 -1.571 -22.408 1.00 92.88 110 ASP A N 1
ATOM 846 C CA . ASP A 1 110 ? 8.793 -0.458 -23.030 1.00 92.88 110 ASP A CA 1
ATOM 847 C C . ASP A 1 110 ? 10.312 -0.685 -22.980 1.00 92.88 110 ASP A C 1
ATOM 849 O O . ASP A 1 110 ? 11.010 -0.488 -23.978 1.00 92.88 110 ASP A O 1
ATOM 853 N N . LEU A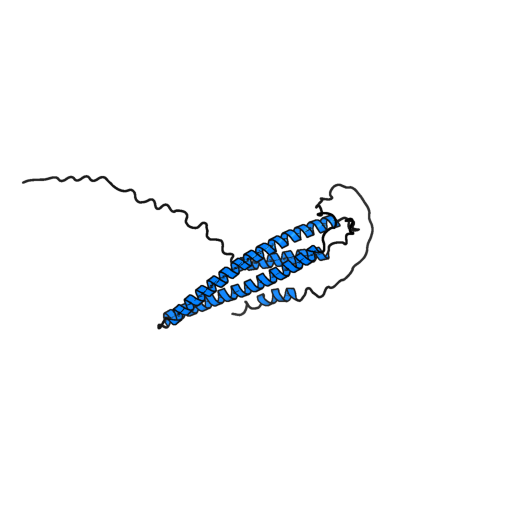 1 111 ? 10.827 -1.189 -21.853 1.00 92.69 111 LEU A N 1
ATOM 854 C CA . LEU A 1 111 ? 12.240 -1.525 -21.689 1.00 92.69 111 LEU A CA 1
ATOM 855 C C . LEU A 1 111 ? 12.675 -2.635 -22.656 1.00 92.69 111 LEU A C 1
ATOM 857 O O . LEU A 1 111 ? 13.715 -2.506 -23.304 1.00 92.69 111 LEU A O 1
ATOM 861 N N . ALA A 1 112 ? 11.866 -3.685 -22.826 1.00 91.75 112 ALA A N 1
ATOM 862 C CA . ALA A 1 112 ? 12.152 -4.751 -23.786 1.00 91.75 112 ALA A CA 1
ATOM 863 C C . ALA A 1 112 ? 12.203 -4.230 -25.236 1.00 91.75 112 ALA A C 1
ATOM 865 O O . ALA A 1 112 ? 13.087 -4.614 -26.006 1.00 91.75 112 ALA A O 1
ATOM 866 N N . VAL A 1 113 ? 11.296 -3.319 -25.605 1.00 93.06 113 VAL A N 1
ATOM 867 C CA . VAL A 1 113 ? 11.261 -2.697 -26.939 1.00 93.06 113 VAL A CA 1
ATOM 868 C C . VAL A 1 113 ? 12.475 -1.791 -27.167 1.00 93.06 113 VAL A C 1
ATOM 870 O O . VAL A 1 113 ? 13.118 -1.873 -28.218 1.00 93.06 113 VAL A O 1
ATOM 873 N N . VAL A 1 114 ? 12.814 -0.936 -26.198 1.00 91.00 114 VAL A N 1
ATOM 874 C CA . VAL A 1 114 ? 13.972 -0.028 -26.274 1.00 91.00 114 VAL A CA 1
ATOM 875 C C . VAL A 1 114 ? 15.274 -0.821 -26.378 1.00 91.00 114 VAL A C 1
ATOM 877 O O . VAL A 1 114 ? 16.095 -0.518 -27.246 1.00 91.00 114 VAL A O 1
ATOM 880 N N . SER A 1 115 ? 15.426 -1.872 -25.572 1.00 88.88 115 SER A N 1
ATOM 881 C CA . SER A 1 115 ? 16.603 -2.746 -25.587 1.00 88.88 115 SER A CA 1
ATOM 882 C C . SER A 1 115 ? 16.755 -3.467 -26.937 1.00 88.88 115 SER A C 1
ATOM 884 O O . SER A 1 115 ? 17.795 -3.368 -27.590 1.00 88.88 115 SER A O 1
ATOM 886 N N . ALA A 1 116 ? 15.676 -4.059 -27.465 1.00 89.56 116 ALA A N 1
ATOM 887 C CA . ALA A 1 116 ? 15.698 -4.716 -28.775 1.00 89.56 116 ALA A CA 1
ATOM 888 C C . ALA A 1 116 ? 16.022 -3.753 -29.936 1.00 89.56 116 ALA A C 1
ATOM 890 O O . ALA A 1 116 ? 16.682 -4.136 -30.906 1.00 89.56 116 ALA A O 1
ATOM 891 N N . ASN A 1 117 ? 15.562 -2.500 -29.864 1.00 87.50 117 ASN A N 1
ATOM 892 C CA . ASN A 1 117 ? 15.872 -1.481 -30.868 1.00 87.50 117 ASN A CA 1
ATOM 893 C C . ASN A 1 117 ? 17.323 -0.999 -30.773 1.00 87.50 117 ASN A C 1
ATOM 895 O O . ASN A 1 117 ? 17.965 -0.796 -31.805 1.00 87.50 117 ASN A O 1
ATOM 899 N N . LYS A 1 118 ? 17.857 -0.864 -29.555 1.00 85.25 118 LYS A N 1
ATOM 900 C CA . LYS A 1 118 ? 19.260 -0.519 -29.305 1.00 85.25 118 LYS A CA 1
ATOM 901 C C . LYS A 1 118 ? 20.215 -1.527 -29.942 1.00 85.25 118 LYS A C 1
ATOM 903 O O . LYS A 1 118 ? 21.178 -1.113 -30.587 1.00 85.25 118 LYS A O 1
ATOM 908 N N . ASP A 1 119 ? 19.921 -2.819 -29.827 1.00 84.56 119 ASP A N 1
ATOM 909 C CA . ASP A 1 119 ? 20.759 -3.896 -30.374 1.00 84.56 119 ASP A CA 1
ATOM 910 C C . ASP A 1 119 ? 20.789 -3.934 -31.908 1.00 84.56 119 ASP A C 1
ATOM 912 O O . ASP A 1 119 ? 21.737 -4.435 -32.510 1.00 84.56 119 ASP A O 1
ATOM 916 N N . ARG A 1 120 ? 19.774 -3.361 -32.564 1.00 87.19 120 ARG A N 1
ATOM 917 C CA . ARG A 1 120 ? 19.688 -3.271 -34.032 1.00 87.19 120 ARG A CA 1
ATOM 918 C C . ARG A 1 120 ? 20.441 -2.069 -34.608 1.00 87.19 120 ARG A C 1
ATOM 920 O O . ARG A 1 120 ? 20.537 -1.936 -35.831 1.00 87.19 120 ARG A O 1
ATOM 927 N N . LEU A 1 121 ? 20.952 -1.170 -33.764 1.00 86.50 121 LEU A N 1
ATOM 928 C CA . LEU A 1 121 ? 21.606 0.063 -34.194 1.00 86.50 121 LEU A CA 1
ATOM 929 C C . LEU A 1 121 ? 23.124 -0.101 -34.294 1.00 86.50 121 LEU A C 1
ATOM 931 O O . LEU A 1 121 ? 23.828 -0.236 -33.300 1.00 86.50 121 LEU A O 1
ATOM 935 N N . ASN A 1 122 ? 23.637 0.046 -35.516 1.00 82.44 122 ASN A N 1
ATOM 936 C CA . ASN A 1 122 ? 25.075 -0.009 -35.810 1.00 82.44 122 ASN A CA 1
ATOM 937 C C . ASN A 1 122 ? 25.787 1.353 -35.694 1.00 82.44 122 ASN A C 1
ATOM 939 O O . ASN A 1 122 ? 26.988 1.440 -35.929 1.00 82.44 122 ASN A O 1
ATOM 943 N N . ARG A 1 123 ? 25.054 2.438 -35.407 1.00 84.75 123 ARG A N 1
ATOM 944 C CA . ARG A 1 123 ? 25.609 3.797 -35.283 1.00 84.75 123 ARG A CA 1
ATOM 945 C C . ARG A 1 123 ? 25.651 4.214 -33.815 1.00 84.75 123 ARG A C 1
ATOM 947 O O . ARG A 1 123 ? 24.624 4.165 -33.140 1.00 84.75 123 ARG A O 1
ATOM 954 N N . ASP A 1 124 ? 26.798 4.721 -33.370 1.00 80.81 124 ASP A N 1
ATOM 955 C CA . ASP A 1 124 ? 27.042 5.051 -31.958 1.00 80.81 124 ASP A CA 1
ATOM 956 C C . ASP A 1 124 ? 26.131 6.162 -31.419 1.00 80.81 124 ASP A C 1
ATOM 958 O O . ASP A 1 124 ? 25.626 6.071 -30.302 1.00 80.81 124 ASP A O 1
ATOM 962 N N . ARG A 1 125 ? 25.853 7.200 -32.219 1.00 80.25 125 ARG A N 1
ATOM 963 C CA . ARG A 1 125 ? 25.053 8.352 -31.764 1.00 80.25 125 ARG A CA 1
ATOM 964 C C . ARG A 1 125 ? 23.586 7.991 -31.450 1.00 80.25 125 ARG A C 1
ATOM 966 O O . ARG A 1 125 ? 23.138 8.318 -30.357 1.00 80.25 125 ARG A O 1
ATOM 973 N N . PRO A 1 126 ? 22.830 7.292 -32.322 1.00 81.62 126 PRO A N 1
ATOM 974 C CA . PRO A 1 126 ? 21.518 6.750 -31.954 1.00 81.62 126 PRO A CA 1
ATOM 975 C C . PRO A 1 126 ? 21.580 5.798 -30.756 1.00 81.62 126 PRO A C 1
ATOM 977 O O . PRO A 1 126 ? 20.735 5.874 -29.872 1.00 81.62 126 PRO A O 1
ATOM 980 N N . ARG A 1 127 ? 22.606 4.944 -30.682 1.00 83.38 127 ARG A N 1
ATOM 981 C CA . ARG A 1 127 ? 22.770 3.976 -29.591 1.00 83.38 127 ARG A CA 1
ATOM 982 C C . ARG A 1 127 ? 22.917 4.639 -28.216 1.00 83.38 127 ARG A C 1
ATOM 984 O O . ARG A 1 127 ? 22.410 4.101 -27.231 1.00 83.38 127 ARG A O 1
ATOM 991 N N . ALA A 1 128 ? 23.560 5.806 -28.149 1.00 86.25 128 ALA A N 1
ATOM 992 C CA . ALA A 1 128 ? 23.652 6.601 -26.927 1.00 86.25 128 ALA A CA 1
ATOM 993 C C . ALA A 1 128 ? 22.268 7.071 -26.443 1.00 86.25 128 ALA A C 1
ATOM 995 O O . ALA A 1 128 ? 21.936 6.847 -25.283 1.00 86.25 128 ALA A O 1
ATOM 996 N N . HIS A 1 129 ? 21.425 7.608 -27.334 1.00 86.44 129 HIS A N 1
ATOM 997 C CA . HIS A 1 129 ? 20.060 8.035 -26.984 1.00 86.44 129 HIS A CA 1
ATOM 998 C C . HIS A 1 129 ? 19.188 6.877 -26.481 1.00 86.44 129 HIS A C 1
ATOM 1000 O O . HIS A 1 129 ? 18.472 7.021 -25.496 1.00 86.44 129 HIS A O 1
ATOM 1006 N N . PHE A 1 130 ? 19.280 5.704 -27.115 1.00 87.44 130 PHE A N 1
ATOM 1007 C CA . PHE A 1 130 ? 18.578 4.512 -26.627 1.00 87.44 130 PHE A CA 1
ATOM 1008 C C . PHE A 1 130 ? 19.104 4.033 -25.269 1.00 87.44 130 PHE A C 1
ATOM 1010 O O . PHE A 1 130 ? 18.328 3.529 -24.469 1.00 87.44 130 PHE A O 1
ATOM 1017 N N . SER A 1 131 ? 20.400 4.199 -24.988 1.00 86.94 131 SER A N 1
ATOM 1018 C CA . SER A 1 131 ? 20.969 3.825 -23.686 1.00 86.94 131 SER A CA 1
ATOM 1019 C C . SER A 1 131 ? 20.511 4.758 -22.563 1.00 86.94 131 SER A C 1
ATOM 1021 O O . SER A 1 131 ? 20.285 4.295 -21.450 1.00 86.94 131 SER A O 1
ATOM 1023 N N . GLU A 1 132 ? 20.348 6.051 -22.847 1.00 90.62 132 GLU A N 1
ATOM 1024 C CA . GLU A 1 132 ? 19.775 7.017 -21.903 1.00 90.62 132 GLU A CA 1
ATOM 1025 C C . GLU A 1 132 ? 18.304 6.695 -21.604 1.00 90.62 132 GLU A C 1
ATOM 1027 O O . GLU A 1 132 ? 17.931 6.559 -20.440 1.00 90.62 132 GLU A O 1
ATOM 1032 N N . ALA A 1 133 ? 17.499 6.457 -22.645 1.00 91.00 133 ALA A N 1
ATOM 1033 C CA . ALA A 1 133 ? 16.098 6.063 -22.496 1.00 91.00 133 ALA A CA 1
ATOM 1034 C C . ALA A 1 133 ? 15.934 4.730 -21.740 1.00 91.00 133 ALA A C 1
ATOM 1036 O O . ALA A 1 133 ? 15.051 4.594 -20.896 1.00 91.00 133 ALA A O 1
ATOM 1037 N N . GLU A 1 134 ? 16.799 3.746 -22.008 1.00 90.88 134 GLU A N 1
ATOM 1038 C CA . GLU A 1 134 ? 16.828 2.472 -21.280 1.00 90.88 134 GLU A CA 1
ATOM 1039 C C . GLU A 1 134 ? 17.124 2.685 -19.789 1.00 90.88 134 GLU A C 1
ATOM 1041 O O . GLU A 1 134 ? 16.453 2.096 -18.943 1.00 90.88 134 GLU A O 1
ATOM 1046 N N . ALA A 1 135 ? 18.083 3.554 -19.452 1.00 92.75 135 ALA A N 1
ATOM 1047 C CA . ALA A 1 135 ? 18.418 3.865 -18.065 1.00 92.75 135 ALA A CA 1
ATOM 1048 C C . ALA A 1 135 ? 17.271 4.581 -17.331 1.00 92.75 135 ALA A C 1
ATOM 1050 O O . ALA A 1 135 ? 16.983 4.247 -16.179 1.00 92.75 135 ALA A O 1
ATOM 1051 N N . GLU A 1 136 ? 16.594 5.528 -17.987 1.00 93.50 136 GLU A N 1
ATOM 1052 C CA . GLU A 1 136 ? 15.431 6.225 -17.425 1.00 93.50 136 GLU A CA 1
ATOM 1053 C C . GLU A 1 136 ? 14.272 5.254 -17.153 1.00 93.50 136 GLU A C 1
ATOM 1055 O O . GLU A 1 136 ? 13.757 5.196 -16.032 1.00 93.50 136 GLU A O 1
ATOM 1060 N N . LEU A 1 137 ? 13.912 4.428 -18.143 1.00 92.88 137 LEU A N 1
ATOM 1061 C CA . LEU A 1 137 ? 12.855 3.422 -18.007 1.00 92.88 137 LEU A CA 1
ATOM 1062 C C . LEU A 1 137 ? 13.186 2.380 -16.937 1.00 92.88 137 LEU A C 1
ATOM 1064 O O . LEU A 1 137 ? 12.319 2.033 -16.136 1.00 92.88 137 LEU A O 1
ATOM 1068 N N . ALA A 1 138 ? 14.436 1.917 -16.869 1.00 93.06 138 ALA A N 1
ATOM 1069 C CA . ALA A 1 138 ? 14.883 1.001 -15.822 1.00 93.06 138 ALA A CA 1
ATOM 1070 C C . ALA A 1 138 ? 14.752 1.630 -14.424 1.00 93.06 138 ALA A C 1
ATOM 1072 O O . ALA A 1 138 ? 14.362 0.953 -13.470 1.00 93.06 138 ALA A O 1
ATOM 1073 N N . GLY A 1 139 ? 15.041 2.930 -14.301 1.00 93.62 139 GLY A N 1
ATOM 1074 C CA . GLY A 1 139 ? 14.851 3.692 -13.069 1.00 93.62 139 GLY A CA 1
ATOM 1075 C C . GLY A 1 139 ? 13.384 3.762 -12.640 1.00 93.62 139 GLY A C 1
ATOM 1076 O O . GLY A 1 139 ? 13.072 3.482 -11.480 1.00 93.62 139 GLY A O 1
ATOM 1077 N N . LEU A 1 140 ? 12.481 4.078 -13.573 1.00 92.50 140 LEU A N 1
ATOM 1078 C CA . LEU A 1 140 ? 11.035 4.108 -13.321 1.00 92.50 140 LEU A CA 1
ATOM 1079 C C . LEU A 1 140 ? 10.495 2.726 -12.943 1.00 92.50 140 LEU A C 1
ATOM 1081 O O . LEU A 1 140 ? 9.822 2.595 -11.924 1.00 92.50 140 LEU A O 1
ATOM 1085 N N . TYR A 1 141 ? 10.864 1.689 -13.696 1.00 93.12 141 TYR A N 1
ATOM 1086 C CA . TYR A 1 141 ? 10.483 0.305 -13.420 1.00 93.12 141 TYR A CA 1
ATOM 1087 C C . TYR A 1 141 ? 10.911 -0.133 -12.013 1.00 93.12 141 TYR A C 1
ATOM 1089 O O . TYR A 1 141 ? 10.100 -0.637 -11.235 1.00 93.12 141 TYR A O 1
ATOM 1097 N N . LYS A 1 142 ? 12.173 0.130 -11.644 1.00 95.44 142 LYS A N 1
ATOM 1098 C CA . LYS A 1 142 ? 12.686 -0.169 -10.302 1.00 95.44 142 LYS A CA 1
ATOM 1099 C C . LYS A 1 142 ? 11.911 0.581 -9.218 1.00 95.44 142 LYS A C 1
ATOM 1101 O O . LYS A 1 142 ? 11.604 -0.005 -8.184 1.00 95.44 142 LYS A O 1
ATOM 1106 N N . ARG A 1 143 ? 11.582 1.857 -9.444 1.00 94.19 143 ARG A N 1
ATOM 1107 C CA . ARG A 1 143 ? 10.786 2.644 -8.495 1.00 94.19 143 ARG A CA 1
ATOM 1108 C C . ARG A 1 143 ? 9.384 2.060 -8.320 1.00 94.19 143 ARG A C 1
ATOM 1110 O O . ARG A 1 143 ? 8.916 1.979 -7.190 1.00 94.19 143 ARG A O 1
ATOM 1117 N N . CYS A 1 144 ? 8.734 1.626 -9.398 1.00 94.19 144 CYS A N 1
ATOM 1118 C CA . CYS A 1 144 ? 7.423 0.987 -9.308 1.00 94.19 144 CYS A CA 1
ATOM 1119 C C . CYS A 1 144 ? 7.473 -0.317 -8.502 1.00 94.19 144 CYS A C 1
ATOM 1121 O O . CYS A 1 144 ? 6.607 -0.524 -7.659 1.00 94.19 144 CYS A O 1
ATOM 1123 N N . LEU A 1 145 ? 8.509 -1.147 -8.684 1.00 95.19 145 LEU A N 1
ATOM 1124 C CA . LEU A 1 145 ? 8.709 -2.351 -7.865 1.00 95.19 145 LEU A CA 1
ATOM 1125 C C . LEU A 1 145 ? 8.859 -2.019 -6.374 1.00 95.19 145 LEU A C 1
ATOM 1127 O O . LEU A 1 145 ? 8.189 -2.615 -5.542 1.00 95.19 145 LEU A O 1
ATOM 1131 N N . GLN A 1 146 ? 9.673 -1.017 -6.034 1.00 95.62 146 GLN A N 1
ATOM 1132 C CA . GLN A 1 146 ? 9.835 -0.585 -4.640 1.00 95.62 146 GLN A CA 1
ATOM 1133 C C . GLN A 1 146 ? 8.518 -0.096 -4.026 1.00 95.62 146 GLN A C 1
ATOM 1135 O O . GLN A 1 146 ? 8.229 -0.358 -2.861 1.00 95.62 146 GLN A O 1
ATOM 1140 N N . VAL A 1 147 ? 7.716 0.636 -4.800 1.00 94.94 147 VAL A N 1
ATOM 1141 C CA . VAL A 1 147 ? 6.412 1.134 -4.350 1.00 94.94 147 VAL A CA 1
ATOM 1142 C C . VAL A 1 147 ? 5.437 -0.023 -4.164 1.00 94.94 147 VAL A C 1
ATOM 1144 O O . VAL A 1 147 ? 4.768 -0.063 -3.137 1.00 94.94 147 VAL A O 1
ATOM 1147 N N . ARG A 1 148 ? 5.403 -0.987 -5.092 1.00 96.88 148 ARG A N 1
ATOM 1148 C CA . ARG A 1 148 ? 4.609 -2.219 -4.987 1.00 96.88 148 ARG A CA 1
ATOM 1149 C C . ARG A 1 148 ? 4.902 -2.969 -3.691 1.00 96.88 148 ARG A C 1
ATOM 1151 O O . ARG A 1 148 ? 3.965 -3.243 -2.948 1.00 96.88 148 ARG A O 1
ATOM 1158 N N . ASP A 1 149 ? 6.174 -3.199 -3.374 1.00 95.94 149 ASP A N 1
ATOM 1159 C CA . ASP A 1 149 ? 6.572 -3.885 -2.138 1.00 95.94 149 ASP A CA 1
ATOM 1160 C C . ASP A 1 149 ? 6.068 -3.135 -0.890 1.00 95.94 149 ASP A C 1
ATOM 1162 O O . ASP A 1 149 ? 5.572 -3.743 0.060 1.00 95.94 149 ASP A O 1
ATOM 1166 N N . ARG A 1 150 ? 6.126 -1.795 -0.896 1.00 94.69 150 ARG A N 1
ATOM 1167 C CA . ARG A 1 150 ? 5.581 -0.970 0.196 1.00 94.69 150 ARG A CA 1
ATOM 1168 C C . ARG A 1 150 ? 4.056 -1.046 0.287 1.00 94.69 150 ARG A C 1
ATOM 1170 O O . ARG A 1 150 ? 3.531 -1.060 1.399 1.00 94.69 150 ARG A O 1
ATOM 1177 N N . VAL A 1 151 ? 3.342 -1.086 -0.843 1.00 96.88 151 VAL A N 1
ATOM 1178 C CA . VAL A 1 151 ? 1.880 -1.275 -0.853 1.00 96.88 151 VAL A CA 1
ATOM 1179 C C . VAL A 1 151 ? 1.525 -2.643 -0.271 1.00 96.88 151 VAL A C 1
ATOM 1181 O O . VAL A 1 151 ? 0.664 -2.718 0.600 1.00 96.88 151 VAL A O 1
ATOM 1184 N N . GLU A 1 152 ? 2.210 -3.711 -0.687 1.00 97.19 152 GLU A N 1
ATOM 1185 C CA . GLU A 1 152 ? 1.992 -5.067 -0.164 1.00 97.19 152 GLU A CA 1
ATOM 1186 C C . GLU A 1 152 ? 2.239 -5.135 1.352 1.00 97.19 152 GLU A C 1
ATOM 1188 O O . GLU A 1 152 ? 1.408 -5.658 2.096 1.00 97.19 152 GLU A O 1
ATOM 1193 N N . GLN A 1 153 ? 3.332 -4.538 1.838 1.00 96.88 153 GLN A N 1
ATOM 1194 C CA . GLN A 1 153 ? 3.613 -4.447 3.276 1.00 96.88 153 GLN A CA 1
ATOM 1195 C C . GLN A 1 153 ? 2.535 -3.660 4.033 1.00 96.88 153 GLN A C 1
ATOM 1197 O O . GLN A 1 153 ? 2.119 -4.071 5.118 1.00 96.88 153 GLN A O 1
ATOM 1202 N N . ALA A 1 154 ? 2.057 -2.550 3.467 1.00 96.75 154 ALA A N 1
ATOM 1203 C CA . ALA A 1 154 ? 0.989 -1.760 4.069 1.00 96.75 154 ALA A CA 1
ATOM 1204 C C . ALA A 1 154 ? -0.334 -2.536 4.132 1.00 96.75 154 ALA A C 1
ATOM 1206 O O . ALA A 1 154 ? -1.010 -2.477 5.154 1.00 96.75 154 ALA A O 1
ATOM 1207 N N . ILE A 1 155 ? -0.682 -3.298 3.089 1.00 97.50 155 ILE A N 1
ATOM 1208 C CA . ILE A 1 155 ? -1.864 -4.175 3.075 1.00 97.50 155 ILE A CA 1
ATOM 1209 C C . ILE A 1 155 ? -1.786 -5.192 4.216 1.00 97.50 155 ILE A C 1
ATOM 1211 O O . ILE A 1 155 ? -2.744 -5.314 4.976 1.00 97.50 155 ILE A O 1
ATOM 1215 N N . LEU A 1 156 ? -0.648 -5.878 4.372 1.00 97.31 156 LEU A N 1
ATOM 1216 C CA . LEU A 1 156 ? -0.455 -6.863 5.442 1.00 97.31 156 LEU A CA 1
ATOM 1217 C C . LEU A 1 156 ? -0.613 -6.235 6.831 1.00 97.31 156 LEU A C 1
ATOM 1219 O O . LEU A 1 156 ? -1.349 -6.759 7.664 1.00 97.31 156 LEU A O 1
ATOM 1223 N N . PHE A 1 157 ? 0.033 -5.089 7.061 1.00 96.50 157 PHE A N 1
ATOM 1224 C CA . PHE A 1 157 ? -0.067 -4.367 8.328 1.00 96.50 157 PHE A CA 1
ATOM 1225 C C . PHE A 1 157 ? -1.506 -3.917 8.624 1.00 96.50 157 PHE A C 1
ATOM 1227 O O . PHE A 1 157 ? -2.013 -4.115 9.727 1.00 96.50 157 PHE A O 1
ATOM 1234 N N . VAL A 1 158 ? -2.185 -3.326 7.638 1.00 97.12 158 VAL A N 1
ATOM 1235 C CA . VAL A 1 158 ? -3.566 -2.852 7.785 1.00 97.12 158 VAL A CA 1
ATOM 1236 C C . VAL A 1 158 ? -4.520 -4.015 8.066 1.00 97.12 158 VAL A C 1
ATOM 1238 O O . VAL A 1 158 ? -5.385 -3.886 8.936 1.00 97.12 158 VAL A O 1
ATOM 1241 N N . ASP A 1 159 ? -4.366 -5.147 7.375 1.00 97.12 159 ASP A N 1
ATOM 1242 C CA . ASP A 1 159 ? -5.197 -6.332 7.599 1.00 97.12 159 ASP A CA 1
ATOM 1243 C C . ASP A 1 159 ? -4.982 -6.915 9.002 1.00 97.12 159 ASP A C 1
ATOM 1245 O O . ASP A 1 159 ? -5.950 -7.177 9.718 1.00 97.12 159 ASP A O 1
ATOM 1249 N N . GLU A 1 160 ? -3.729 -7.016 9.458 1.00 96.19 160 GLU A N 1
ATOM 1250 C CA . GLU A 1 160 ? -3.414 -7.467 10.816 1.00 96.19 160 GLU A CA 1
ATOM 1251 C C . GLU A 1 160 ? -4.082 -6.578 11.877 1.00 96.19 160 GLU A C 1
ATOM 1253 O O . GLU A 1 160 ? -4.748 -7.076 12.791 1.00 96.19 160 GLU A O 1
ATOM 1258 N N . VAL A 1 161 ? -3.978 -5.253 11.735 1.00 95.50 161 VAL A N 1
ATOM 1259 C CA . VAL A 1 161 ? -4.619 -4.306 12.658 1.00 95.50 161 VAL A CA 1
ATOM 1260 C C . VAL A 1 161 ? -6.143 -4.455 12.636 1.00 95.50 161 VAL A C 1
ATOM 1262 O O . VAL A 1 161 ? -6.776 -4.430 13.695 1.00 95.50 161 VAL A O 1
ATOM 1265 N N . LEU A 1 162 ? -6.757 -4.640 11.463 1.00 95.62 162 LEU A N 1
ATOM 1266 C CA . LEU A 1 162 ? -8.202 -4.864 11.348 1.00 95.62 162 LEU A CA 1
ATOM 1267 C C . LEU A 1 162 ? -8.642 -6.166 12.029 1.00 95.62 162 LEU A C 1
ATOM 1269 O O . LEU A 1 162 ? -9.674 -6.173 12.709 1.00 95.62 162 LEU A O 1
ATOM 1273 N N . GLN A 1 163 ? -7.868 -7.245 11.890 1.00 94.56 163 GLN A N 1
ATOM 1274 C CA . GLN A 1 163 ? -8.131 -8.519 12.560 1.00 94.56 163 GLN A CA 1
ATOM 1275 C C . GLN A 1 163 ? -8.025 -8.381 14.083 1.00 94.56 163 GLN A C 1
ATOM 1277 O O . GLN A 1 163 ? -8.939 -8.791 14.803 1.00 94.56 163 GLN A O 1
ATOM 1282 N N . GLN A 1 164 ? -6.969 -7.733 14.582 1.00 92.19 164 GLN A N 1
ATOM 1283 C CA . GLN A 1 164 ? -6.806 -7.455 16.011 1.00 92.19 164 GLN A CA 1
ATOM 1284 C C . GLN A 1 164 ? -7.963 -6.596 16.542 1.00 92.19 164 GLN A C 1
ATOM 1286 O O . GLN A 1 164 ? -8.576 -6.933 17.558 1.00 92.19 164 GLN A O 1
ATOM 1291 N N . ALA A 1 165 ? -8.335 -5.531 15.829 1.00 92.19 165 ALA A N 1
ATOM 1292 C CA . ALA A 1 165 ? -9.449 -4.661 16.193 1.00 92.19 165 ALA A CA 1
ATOM 1293 C C . ALA A 1 165 ? -10.802 -5.398 16.197 1.00 92.19 165 ALA A C 1
ATOM 1295 O O . ALA A 1 165 ? -11.659 -5.108 17.031 1.00 92.19 165 ALA A O 1
ATOM 1296 N N . ALA A 1 166 ? -11.006 -6.379 15.313 1.00 89.44 166 ALA A N 1
ATOM 1297 C CA . ALA A 1 166 ? -12.245 -7.156 15.251 1.00 89.44 166 ALA A CA 1
ATOM 1298 C C . ALA A 1 166 ? -12.496 -8.016 16.502 1.00 89.44 166 ALA A C 1
ATOM 1300 O O . ALA A 1 166 ? -13.653 -8.328 16.793 1.00 89.44 166 ALA A O 1
ATOM 1301 N N . THR A 1 167 ? -11.450 -8.360 17.260 1.00 88.62 167 THR A N 1
ATOM 1302 C CA . THR A 1 167 ? -11.582 -9.092 18.533 1.00 88.62 167 THR A CA 1
ATOM 1303 C C . THR A 1 167 ? -12.147 -8.229 19.665 1.00 88.62 167 THR A C 1
ATOM 1305 O O . THR A 1 167 ? -12.724 -8.758 20.612 1.00 88.62 167 THR A O 1
ATOM 1308 N N . LYS A 1 168 ? -12.044 -6.898 19.554 1.00 83.69 168 LYS A N 1
ATOM 1309 C CA . LYS A 1 168 ? -12.455 -5.924 20.576 1.00 83.69 168 LYS A CA 1
ATOM 1310 C C . LYS A 1 168 ? -13.778 -5.252 20.217 1.00 83.69 168 LYS A C 1
ATOM 1312 O O . LYS A 1 168 ? -13.865 -4.036 20.075 1.00 83.69 168 LYS A O 1
ATOM 1317 N N . ARG A 1 169 ? -14.825 -6.054 20.030 1.00 82.56 169 ARG A N 1
ATOM 1318 C CA . ARG A 1 169 ? -16.175 -5.555 19.730 1.00 82.56 169 ARG A CA 1
ATOM 1319 C C . ARG A 1 169 ? -16.995 -5.356 20.996 1.00 82.56 169 ARG A C 1
ATOM 1321 O O . ARG A 1 169 ? -16.919 -6.155 21.923 1.00 82.56 169 ARG A O 1
ATOM 1328 N N . PHE A 1 170 ? -17.836 -4.326 20.983 1.00 81.06 170 PHE A N 1
ATOM 1329 C CA . PHE A 1 170 ? -18.825 -4.130 22.035 1.00 81.06 170 PHE A CA 1
ATOM 1330 C C . PHE A 1 170 ? -19.856 -5.275 22.001 1.00 81.06 170 PHE A C 1
ATOM 1332 O O . PHE A 1 170 ? -20.372 -5.595 20.922 1.00 81.06 170 PHE A O 1
ATOM 1339 N N . PRO A 1 171 ? -20.154 -5.918 23.139 1.00 79.12 171 PRO A N 1
ATOM 1340 C CA . PRO A 1 171 ? -21.045 -7.069 23.170 1.00 79.12 171 PRO A CA 1
ATOM 1341 C C . PRO A 1 171 ? -22.514 -6.681 22.956 1.00 79.12 171 PRO A C 1
ATOM 1343 O O . PRO A 1 171 ? -22.980 -5.605 23.328 1.00 79.12 171 PRO A O 1
ATOM 1346 N N . GLY A 1 172 ? -23.262 -7.581 22.313 1.00 67.25 172 GLY A N 1
ATOM 1347 C CA . GLY A 1 172 ? -24.724 -7.526 22.202 1.00 67.25 172 GLY A CA 1
ATOM 1348 C C . GLY A 1 172 ? -25.317 -6.478 21.249 1.00 67.25 172 GLY A C 1
ATOM 1349 O O . GLY A 1 172 ? -26.461 -6.650 20.826 1.00 67.25 172 GLY A O 1
ATOM 1350 N N . ARG A 1 173 ? -24.594 -5.412 20.871 1.00 72.44 173 ARG A N 1
ATOM 1351 C CA . ARG A 1 173 ? -25.103 -4.366 19.959 1.00 72.44 173 ARG A CA 1
ATOM 1352 C C . ARG A 1 173 ? -24.006 -3.514 19.317 1.00 72.44 173 ARG A C 1
ATOM 1354 O O . ARG A 1 173 ? -22.892 -3.437 19.814 1.00 72.44 173 ARG A O 1
ATOM 1361 N N . ILE A 1 174 ? -24.366 -2.815 18.236 1.00 76.12 174 ILE A N 1
ATOM 1362 C CA . ILE A 1 174 ? -23.545 -1.734 17.671 1.00 76.12 174 ILE A CA 1
ATOM 1363 C C . ILE A 1 174 ? -23.636 -0.527 18.626 1.00 76.12 174 ILE A C 1
ATOM 1365 O O . ILE A 1 174 ? -24.759 -0.071 18.877 1.00 76.12 174 ILE A O 1
ATOM 1369 N N . PRO A 1 175 ? -22.506 -0.020 19.155 1.00 76.25 175 PRO A N 1
ATOM 1370 C CA . PRO A 1 175 ? -22.482 1.157 20.020 1.00 76.25 175 PRO A CA 1
ATOM 1371 C C . PRO A 1 175 ? -23.129 2.356 19.334 1.00 76.25 175 PRO A C 1
ATOM 1373 O O . PRO A 1 175 ? -22.909 2.585 18.141 1.00 76.25 175 PRO A O 1
ATOM 1376 N N . ARG A 1 176 ? -23.933 3.127 20.068 1.00 73.62 176 ARG A N 1
ATOM 1377 C CA . ARG A 1 176 ? -24.516 4.365 19.540 1.00 73.62 176 ARG A CA 1
ATOM 1378 C C . ARG A 1 176 ? -23.723 5.556 20.044 1.00 73.62 176 ARG A C 1
ATOM 1380 O O . ARG A 1 176 ? -23.575 5.727 21.251 1.00 73.62 176 ARG A O 1
ATOM 1387 N N . ASP A 1 177 ? -23.313 6.422 19.126 1.00 69.75 177 ASP A N 1
ATOM 1388 C CA . ASP A 1 177 ? -22.783 7.730 19.487 1.00 69.75 177 ASP A CA 1
ATOM 1389 C C . ASP A 1 177 ? -23.944 8.615 19.969 1.00 69.75 177 ASP A C 1
ATOM 1391 O O . ASP A 1 177 ? -24.639 9.276 19.194 1.00 69.75 177 ASP A O 1
ATOM 1395 N N . ARG A 1 178 ? -24.284 8.508 21.258 1.00 59.59 178 ARG A N 1
ATOM 1396 C CA . ARG A 1 178 ? -25.244 9.417 21.886 1.00 59.59 178 ARG A CA 1
ATOM 1397 C C . ARG A 1 178 ? -24.477 10.619 22.433 1.00 59.59 178 ARG A C 1
ATOM 1399 O O . ARG A 1 178 ? -23.679 10.432 23.357 1.00 59.59 178 ARG A O 1
ATOM 1406 N N . PRO A 1 179 ? -24.770 11.848 21.968 1.00 54.56 179 PRO A N 1
ATOM 1407 C CA . PRO A 1 179 ? -24.270 13.045 22.620 1.00 54.56 179 PRO A CA 1
ATOM 1408 C C . PRO A 1 179 ? -24.899 13.123 24.012 1.00 54.56 179 PRO A C 1
ATOM 1410 O O . PRO A 1 179 ? -26.087 13.406 24.172 1.00 54.56 179 PRO A O 1
ATOM 1413 N N . GLN A 1 180 ? -24.108 12.824 25.039 1.00 53.75 180 GLN A N 1
ATOM 1414 C CA . GLN A 1 180 ? -24.524 12.940 26.432 1.00 53.75 180 GLN A CA 1
ATOM 1415 C C . GLN A 1 180 ? -24.419 14.411 26.857 1.00 53.75 180 GLN A C 1
ATOM 1417 O O . GLN A 1 180 ? -23.561 14.792 27.643 1.00 53.75 180 GLN A O 1
ATOM 1422 N N . TRP A 1 181 ? -25.272 15.265 26.293 1.00 49.12 181 TRP A N 1
ATOM 1423 C CA . TRP A 1 181 ? -25.461 16.645 26.744 1.00 49.12 181 TRP A CA 1
ATOM 1424 C C . TRP A 1 181 ? -26.942 16.862 27.045 1.00 49.12 181 TRP A C 1
ATOM 1426 O O . TRP A 1 181 ? -27.733 17.244 26.188 1.00 49.12 181 TRP A O 1
ATOM 1436 N N . GLY A 1 182 ? -27.321 16.537 28.282 1.00 49.81 182 GLY A N 1
ATOM 1437 C CA . GLY A 1 182 ? -28.685 16.697 28.784 1.00 49.81 182 GLY A CA 1
ATOM 1438 C C . GLY A 1 182 ? -28.964 15.861 30.031 1.00 49.81 182 GLY A C 1
ATOM 1439 O O . GLY A 1 182 ? -29.842 15.009 30.008 1.00 49.81 182 GLY A O 1
ATOM 1440 N N . GLY A 1 183 ? -28.205 16.060 31.111 1.00 42.41 183 GLY A N 1
ATOM 1441 C CA . GLY A 1 183 ? -28.449 15.383 32.388 1.00 42.41 183 GLY A CA 1
ATOM 1442 C C . GLY A 1 183 ? -27.592 15.970 33.502 1.00 42.41 183 GLY A C 1
ATOM 1443 O O . GLY A 1 183 ? -26.372 15.890 33.452 1.00 42.41 183 GLY A O 1
ATOM 1444 N N . ALA A 1 184 ? -28.235 16.628 34.458 1.00 45.25 184 ALA A N 1
ATOM 1445 C CA . ALA A 1 184 ? -27.624 17.456 35.485 1.00 45.25 184 ALA A CA 1
ATOM 1446 C C . ALA A 1 184 ? -26.795 16.689 36.540 1.00 45.25 184 ALA A C 1
ATOM 1448 O O . ALA A 1 184 ? -27.176 15.613 36.981 1.00 45.25 184 ALA A O 1
ATOM 1449 N N . ALA A 1 185 ? -25.753 17.384 37.010 1.00 46.34 185 ALA A N 1
ATOM 1450 C CA . ALA A 1 185 ? -25.279 17.490 38.395 1.00 46.34 185 ALA A CA 1
ATOM 1451 C C . ALA A 1 185 ? -24.598 16.296 39.114 1.00 46.34 185 ALA A C 1
ATOM 1453 O O . ALA A 1 185 ? -25.231 15.359 39.579 1.00 46.34 185 ALA A O 1
ATOM 1454 N N . ALA A 1 186 ? -23.308 16.546 39.384 1.00 47.56 186 ALA A N 1
ATOM 1455 C CA . ALA A 1 186 ? -22.616 16.435 40.676 1.00 47.56 186 ALA A CA 1
ATOM 1456 C C . ALA A 1 186 ? -22.246 15.050 41.246 1.00 47.56 186 ALA A C 1
ATOM 1458 O O . ALA A 1 186 ? -23.058 14.337 41.823 1.00 47.56 186 ALA A O 1
ATOM 1459 N N . GLY A 1 187 ? -20.933 14.800 41.269 1.00 37.94 187 GLY A N 1
ATOM 1460 C CA . GLY A 1 187 ? -20.269 13.930 42.240 1.00 37.94 187 GLY A CA 1
ATOM 1461 C C . GLY A 1 187 ? -18.746 14.099 42.162 1.00 37.94 187 GLY A C 1
ATOM 1462 O O . GLY A 1 187 ? -18.166 13.719 41.148 1.00 37.94 187 GLY A O 1
ATOM 1463 N N . PRO A 1 188 ? -18.077 14.700 43.165 1.00 54.75 188 PRO A N 1
ATOM 1464 C CA . PRO A 1 188 ? -16.626 14.794 43.193 1.00 54.75 188 PRO A CA 1
ATOM 1465 C C . PRO A 1 188 ? -16.022 13.609 43.954 1.00 54.75 188 PRO A C 1
ATOM 1467 O O . PRO A 1 188 ? -16.451 13.288 45.060 1.00 54.75 188 PRO A O 1
ATOM 1470 N N . GLY A 1 189 ? -14.958 13.038 43.395 1.00 48.88 189 GLY A N 1
ATOM 1471 C CA . GLY A 1 189 ? -13.979 12.269 44.159 1.00 48.88 189 GLY A CA 1
ATOM 1472 C C . GLY A 1 189 ? -13.683 10.895 43.584 1.00 48.88 189 GLY A C 1
ATOM 1473 O O . GLY A 1 189 ? -14.456 9.967 43.769 1.00 48.88 189 GLY A O 1
ATOM 1474 N N . SER A 1 190 ? -12.513 10.753 42.966 1.00 42.09 190 SER A N 1
ATOM 1475 C CA . SER A 1 190 ? -11.492 9.826 43.462 1.00 42.09 190 SER A CA 1
ATOM 1476 C C . SER A 1 190 ? -10.219 9.970 42.630 1.00 42.09 190 SER A C 1
ATOM 1478 O O . SER A 1 190 ? -10.253 10.021 41.403 1.00 42.09 190 SER A O 1
ATOM 1480 N N . SER A 1 191 ? -9.098 10.090 43.327 1.00 56.06 191 SER A N 1
ATOM 1481 C CA . SER A 1 191 ? -7.743 10.226 42.805 1.00 56.06 191 SER A CA 1
ATOM 1482 C C . SER A 1 191 ? -6.981 8.900 42.889 1.00 56.06 191 SER A C 1
ATOM 1484 O O . SER A 1 191 ? -7.158 8.179 43.871 1.00 56.06 191 SER A O 1
ATOM 1486 N N . ASN A 1 192 ? -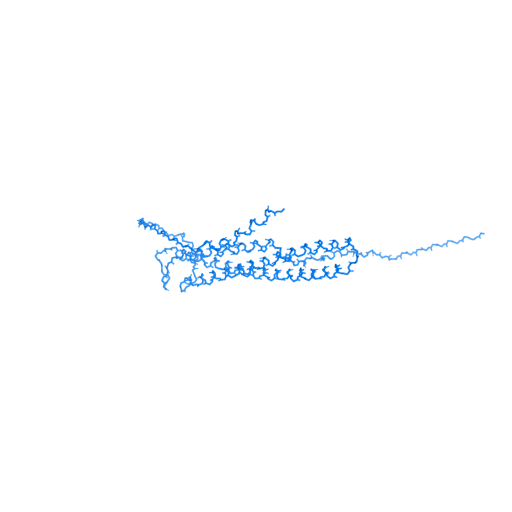6.035 8.729 41.950 1.00 45.94 192 ASN A N 1
ATOM 1487 C CA . ASN A 1 192 ? -4.835 7.857 41.926 1.00 45.94 192 ASN A CA 1
ATOM 1488 C C . ASN A 1 192 ? -4.905 6.567 41.078 1.00 45.94 192 ASN A C 1
ATOM 1490 O O . ASN A 1 192 ? -5.984 6.018 40.890 1.00 45.94 192 ASN A O 1
ATOM 1494 N N . PRO A 1 193 ? -3.743 5.978 40.708 1.00 54.47 193 PRO A N 1
ATOM 1495 C CA . PRO A 1 193 ? -2.545 6.610 40.142 1.00 54.47 193 PRO A CA 1
ATOM 1496 C C . PRO A 1 193 ? -1.988 5.859 38.905 1.00 54.47 193 PRO A C 1
ATOM 1498 O O . PRO A 1 193 ? -2.382 4.747 38.574 1.00 54.47 193 PRO A O 1
ATOM 1501 N N . VAL A 1 194 ? -1.024 6.528 38.269 1.00 50.25 194 VAL A N 1
ATOM 1502 C CA . VAL A 1 194 ? -0.009 6.098 37.286 1.00 50.25 194 VAL A CA 1
ATOM 1503 C C . VAL A 1 194 ? 0.256 4.585 37.195 1.00 50.25 194 VAL A C 1
ATOM 1505 O O . VAL A 1 194 ? 0.688 3.960 38.162 1.00 50.25 194 VAL A O 1
ATOM 1508 N N . GLY A 1 195 ? 0.122 4.048 35.977 1.00 40.47 195 GLY A N 1
ATOM 1509 C CA . GLY A 1 195 ? 0.674 2.764 35.550 1.00 40.47 195 GLY A CA 1
ATOM 1510 C C . GLY A 1 195 ? 1.540 2.951 34.306 1.00 40.47 195 GLY A C 1
ATOM 1511 O O . GLY A 1 195 ? 1.030 3.007 33.191 1.00 40.47 195 GLY A O 1
ATOM 1512 N N . ASP A 1 196 ? 2.850 3.073 34.517 1.00 51.19 196 ASP A N 1
ATOM 1513 C CA . ASP A 1 196 ? 3.879 2.993 33.480 1.00 51.19 196 ASP A CA 1
ATOM 1514 C C . ASP A 1 196 ? 3.901 1.571 32.892 1.00 51.19 196 ASP A C 1
ATOM 1516 O O . ASP A 1 196 ? 4.285 0.612 33.562 1.00 51.19 196 ASP A O 1
ATOM 1520 N N . GLY A 1 197 ? 3.495 1.437 31.630 1.00 44.78 197 GLY A N 1
ATOM 1521 C CA . GLY A 1 197 ? 3.513 0.186 30.875 1.00 44.78 197 GLY A CA 1
ATOM 1522 C C . GLY A 1 197 ? 4.209 0.378 29.534 1.00 44.78 197 GLY A C 1
ATOM 1523 O O . GLY A 1 197 ? 3.561 0.595 28.518 1.00 44.78 197 GLY A O 1
ATOM 1524 N N . LYS A 1 198 ? 5.544 0.312 29.535 1.00 50.81 198 LYS A N 1
ATOM 1525 C CA . LYS A 1 198 ? 6.375 0.248 28.323 1.00 50.81 198 LYS A CA 1
ATOM 1526 C C . LYS A 1 198 ? 6.094 -1.054 27.558 1.00 50.81 198 LYS A C 1
ATOM 1528 O O . LYS A 1 198 ? 6.496 -2.118 28.024 1.00 50.81 198 LYS A O 1
ATOM 1533 N N . SER A 1 199 ? 5.506 -0.974 26.364 1.00 49.25 199 SER A N 1
ATOM 1534 C CA . SER A 1 199 ? 5.529 -2.054 25.368 1.00 49.25 199 SER A CA 1
ATOM 1535 C C . SER A 1 199 ? 6.681 -1.829 24.387 1.00 49.25 199 SER A C 1
ATOM 1537 O O . SER A 1 199 ? 6.663 -0.938 23.548 1.00 49.25 199 SER A O 1
ATOM 1539 N N . GLY A 1 200 ? 7.732 -2.638 24.517 1.00 46.22 200 GLY A N 1
ATOM 1540 C CA . GLY A 1 200 ? 8.942 -2.594 23.690 1.00 46.22 200 GLY A CA 1
ATOM 1541 C C . GLY A 1 200 ? 8.811 -3.255 22.314 1.00 46.22 200 GLY A C 1
ATOM 1542 O O . GLY A 1 200 ? 9.781 -3.854 21.868 1.00 46.22 200 GLY A O 1
ATOM 1543 N N . ALA A 1 201 ? 7.649 -3.168 21.660 1.00 47.88 201 ALA A N 1
ATOM 1544 C CA . ALA A 1 201 ? 7.419 -3.744 20.327 1.00 47.88 201 ALA A CA 1
ATOM 1545 C C . ALA A 1 201 ? 7.295 -2.682 19.213 1.00 47.88 201 ALA A C 1
ATOM 1547 O O . ALA A 1 201 ? 7.453 -2.999 18.039 1.00 47.88 201 ALA A O 1
ATOM 1548 N N . ASP A 1 202 ? 7.109 -1.405 19.564 1.00 47.62 202 ASP A N 1
ATOM 1549 C CA . ASP A 1 202 ? 6.810 -0.334 18.597 1.00 47.62 202 ASP A CA 1
ATOM 1550 C C . ASP A 1 202 ? 8.037 0.211 17.839 1.00 47.62 202 ASP A C 1
ATOM 1552 O O . ASP A 1 202 ? 7.914 1.086 16.982 1.00 47.62 202 ASP A O 1
ATOM 1556 N N . ARG A 1 203 ? 9.250 -0.272 18.141 1.00 49.12 203 ARG A N 1
ATOM 1557 C CA . ARG A 1 203 ? 10.495 0.322 17.619 1.00 49.12 203 ARG A CA 1
ATOM 1558 C C . ARG A 1 203 ? 11.042 -0.309 16.340 1.00 49.12 203 ARG A C 1
ATOM 1560 O O . ARG A 1 203 ? 11.919 0.294 15.731 1.00 49.12 203 ARG A O 1
ATOM 1567 N N . GLU A 1 204 ? 10.541 -1.468 15.916 1.00 48.84 204 GLU A N 1
ATOM 1568 C CA . GLU A 1 204 ? 11.063 -2.153 14.721 1.00 48.84 204 GLU A CA 1
ATOM 1569 C C . GLU A 1 204 ? 10.342 -1.756 13.423 1.00 48.84 204 GLU A C 1
ATOM 1571 O O . GLU A 1 204 ? 10.995 -1.585 12.396 1.00 48.84 204 GLU A O 1
ATOM 1576 N N . LEU A 1 205 ? 9.029 -1.496 13.453 1.00 52.56 205 LEU A N 1
ATOM 1577 C CA . LEU A 1 205 ? 8.283 -1.116 12.242 1.00 52.56 205 LEU A CA 1
ATOM 1578 C C . LEU A 1 205 ? 8.501 0.349 11.829 1.00 52.56 205 LEU A C 1
ATOM 1580 O O . LEU A 1 205 ? 8.496 0.654 10.639 1.00 52.56 205 LEU A O 1
ATOM 1584 N N . ALA A 1 206 ? 8.781 1.252 12.777 1.00 51.94 206 ALA A N 1
ATOM 1585 C CA . ALA A 1 206 ? 9.143 2.638 12.461 1.00 51.94 206 ALA A CA 1
ATOM 1586 C C . ALA A 1 206 ? 10.495 2.736 11.722 1.00 51.94 206 ALA A C 1
ATOM 1588 O O . ALA A 1 206 ? 10.651 3.560 10.821 1.00 51.94 206 ALA A O 1
ATOM 1589 N N . ALA A 1 207 ? 11.446 1.844 12.030 1.00 53.56 207 ALA A N 1
ATOM 1590 C CA . ALA A 1 207 ? 12.748 1.807 11.363 1.00 53.56 207 ALA A CA 1
ATOM 1591 C C . ALA A 1 207 ? 12.649 1.375 9.887 1.00 53.56 207 ALA A C 1
ATOM 1593 O O . ALA A 1 207 ? 13.451 1.826 9.068 1.00 53.56 207 ALA A O 1
ATOM 1594 N N . LEU A 1 208 ? 11.642 0.568 9.523 1.00 52.66 208 LEU A N 1
ATOM 1595 C CA . LEU A 1 208 ? 11.427 0.134 8.137 1.00 52.66 208 LEU A CA 1
ATOM 1596 C C . LEU A 1 208 ? 10.961 1.289 7.227 1.00 52.66 208 LEU A C 1
ATOM 1598 O O . LEU A 1 208 ? 11.310 1.322 6.049 1.00 52.66 208 LEU A O 1
ATOM 1602 N N . PHE A 1 209 ? 10.227 2.266 7.776 1.00 53.50 209 PHE A N 1
ATOM 1603 C CA . PHE A 1 209 ? 9.742 3.439 7.034 1.00 53.50 209 PHE A CA 1
ATOM 1604 C C . PHE A 1 209 ? 10.678 4.664 7.112 1.00 53.50 209 PHE A C 1
ATOM 1606 O O . PHE A 1 209 ? 10.581 5.549 6.260 1.00 53.50 209 PHE A O 1
ATOM 1613 N N . GLU A 1 210 ? 11.604 4.732 8.079 1.00 53.97 210 GLU A N 1
ATOM 1614 C CA . GLU A 1 210 ? 12.570 5.842 8.202 1.00 53.97 210 GLU A CA 1
ATOM 1615 C C . GLU A 1 210 ? 13.894 5.626 7.449 1.00 53.97 210 GLU A C 1
ATOM 1617 O O . GLU A 1 210 ? 14.515 6.609 7.035 1.00 53.97 210 GLU A O 1
ATOM 1622 N N . MET A 1 211 ? 14.330 4.382 7.205 1.00 51.12 211 MET A N 1
ATOM 1623 C CA . MET A 1 211 ? 15.647 4.137 6.589 1.00 51.12 211 MET A CA 1
ATOM 1624 C C . MET A 1 211 ? 15.765 4.560 5.114 1.00 51.12 211 MET A C 1
ATOM 1626 O O . MET A 1 211 ? 16.880 4.789 4.649 1.00 51.12 211 MET A O 1
ATOM 1630 N N . ASP A 1 212 ? 14.659 4.748 4.386 1.00 48.75 212 ASP A N 1
ATOM 1631 C CA . ASP A 1 212 ? 14.706 5.035 2.940 1.00 48.75 212 ASP A CA 1
ATOM 1632 C C . ASP A 1 212 ? 14.590 6.532 2.583 1.00 48.75 212 ASP A C 1
ATOM 1634 O O . ASP A 1 212 ? 14.586 6.908 1.412 1.00 48.75 212 ASP A O 1
ATOM 1638 N N . ARG A 1 213 ? 14.526 7.424 3.587 1.00 51.28 213 ARG A N 1
ATOM 1639 C CA . ARG A 1 213 ? 14.648 8.881 3.369 1.00 51.28 213 ARG A CA 1
ATOM 1640 C C . ARG A 1 213 ? 16.100 9.363 3.293 1.00 51.28 213 ARG A C 1
ATOM 1642 O O . ARG A 1 213 ? 16.338 10.435 2.744 1.00 51.28 213 ARG A O 1
ATOM 1649 N N . ASN A 1 214 ? 17.065 8.587 3.791 1.00 46.97 214 ASN A N 1
ATOM 1650 C CA . ASN A 1 214 ? 18.476 8.996 3.846 1.00 46.97 214 ASN A CA 1
ATOM 1651 C C . ASN A 1 214 ? 19.304 8.618 2.605 1.00 46.97 214 ASN A C 1
ATOM 1653 O O . ASN A 1 214 ? 20.446 9.048 2.485 1.00 46.97 214 ASN A O 1
ATOM 1657 N N . THR A 1 215 ? 18.753 7.855 1.661 1.00 51.06 215 THR A N 1
ATOM 1658 C CA . THR A 1 215 ? 19.463 7.387 0.454 1.00 51.06 215 THR A CA 1
ATOM 1659 C C . THR A 1 215 ? 19.239 8.264 -0.784 1.00 51.06 215 THR A C 1
ATOM 1661 O O . THR A 1 215 ? 19.869 8.027 -1.812 1.00 51.06 215 THR A O 1
ATOM 1664 N N . GLN A 1 216 ? 18.399 9.307 -0.707 1.00 49.72 216 GLN A N 1
ATOM 1665 C CA . GLN A 1 216 ? 18.160 10.250 -1.817 1.00 49.72 216 GLN A CA 1
ATOM 1666 C C . GLN A 1 216 ? 18.969 11.563 -1.734 1.00 49.72 216 GLN A C 1
ATOM 1668 O O . GLN A 1 216 ? 18.748 12.456 -2.547 1.00 49.72 216 GLN A O 1
ATOM 1673 N N . GLY A 1 217 ? 19.900 11.699 -0.779 1.00 44.59 217 GLY A N 1
ATOM 1674 C CA . GLY A 1 217 ? 20.666 12.937 -0.546 1.00 44.59 217 GLY A CA 1
ATOM 1675 C C . GLY A 1 217 ? 22.093 12.990 -1.110 1.00 44.59 217 GLY A C 1
ATOM 1676 O O . GLY A 1 217 ? 22.713 14.047 -1.048 1.00 44.59 217 GLY A O 1
ATOM 1677 N N . GLU A 1 218 ? 22.626 11.898 -1.661 1.00 43.34 218 GLU A N 1
ATOM 1678 C CA . GLU A 1 218 ? 23.976 11.870 -2.241 1.00 43.34 218 GLU A CA 1
ATOM 1679 C C . GLU A 1 218 ? 23.921 11.437 -3.707 1.00 43.34 218 GLU A C 1
ATOM 1681 O O . GLU A 1 218 ? 24.070 10.254 -4.021 1.00 43.34 218 GLU A O 1
ATOM 1686 N N . ARG A 1 219 ? 23.679 12.396 -4.606 1.00 43.78 219 ARG A N 1
ATOM 1687 C CA . ARG A 1 219 ? 24.191 12.417 -5.987 1.00 43.78 219 ARG A CA 1
ATOM 1688 C C . ARG A 1 219 ? 23.937 13.763 -6.648 1.00 43.78 219 ARG A C 1
ATOM 1690 O O . ARG A 1 219 ? 22.789 14.246 -6.570 1.00 43.78 219 ARG A O 1
#

pLDDT: mean 77.68, std 20.08, range [37.94, 97.5]

Sequence (219 aa):
MRANDCTRSSKGGLPPPEVNEMTSSTNREQQLTIKEIESIVAGAVSDAQELQQSSGSLPNVDQEGNSECPFAEQLYAKHEELRKKVQRRLAELHECLAAIDEQITKYGHDLAVVSANKDRLNRDRPRAHFSEAEAELAGLYKRCLQVRDRVEQAILFVDEVLQQAATKRFPGRIPRDRPQWGGAAAGPGSSNPVGDGKSGADRELAALFEMDRNTQGER

Secondary structure (DSSP, 8-state):
--------------PPP--------S-------HHHHHHHHHHHHHHHHHHHHHHHSPPP--TTS--SSTTHHHHHHHHHHHHHHHHHHHHHHHHHHHHHHHHHHHHHHHHHHHHHHHHT--SHHHHHHHHHHHHHHHHHHHHHHHHHHHHHHHHHHHHHHHHHHHTSPPSSSPPP-----------------------TTTHHHHHHHHGGGSSSS--

Foldseek 3Di:
DDDDDDDDDDDDDDPDPPPPPPPPDPPPPPLQDLVNLVVLLVVLLVLLVVLLVLLVPQFDADQVLDGPDPCNLVSLLVSVVSLVVSVVSLVVLVVSLVSLVVVLVVLVVVLVVLVVVLVVDPDPVVNVVSVVVNVVSVVSNVSSVVSNVSSVVSSVSSVVSSVSSVVDHRHPDRRDNDPPDDDDDDDDDDDDDDDDDDDPPPPPVVCVVPPVVPVVPDD